Protein AF-A0A8T7CLQ8-F1 (afdb_monomer_lite)

Secondary structure (DSSP, 8-state):
-------------------EEEEE----SSSS--SSEEEEPPTTTSS-S-EEEEEEE-TTS--EE-TTT-EEEEEEEEESSTTS-SEEEEEEEEEE---GGGSS--SS-EEEEEEEEE-HHHHHHHHHH-TT---SSPEEEEEE-----B-TT--BTTEEETTEEEEEEESSEEETTEEES--EEEEEEEEEPPPTHHHHHHHHHHHHHHHHTT-

Foldseek 3Di:
DDDDDPPPPPPPDPPPQDFFWFDWWDADVFWLSHAWFKAFQDQQALQDHHTLKGKIADPVDTWGADQAQRWTWGKIFIAPDPVRPHTQFIKIKTWRQQHQVQEPPQPFAWNGKIWMATDPRVQVSSCVVPVPDDRNDIFIKTFTHHQPTAGPVGDGARHADPQKGWTKTFGADDDPNGHPPTTMITTTITGTDPPCPVVVVVVVVVVVVVVVVVD

Radius of gyration: 21.7 Å; chains: 1; bounding box: 76×51×46 Å

Structure (mmCIF, N/CA/C/O backbone):
data_AF-A0A8T7CLQ8-F1
#
_entry.id   AF-A0A8T7CLQ8-F1
#
loop_
_atom_site.group_PDB
_atom_site.id
_atom_site.type_symbol
_atom_site.label_atom_id
_atom_site.label_alt_id
_atom_site.label_comp_id
_atom_site.label_asym_id
_atom_site.label_entity_id
_atom_site.label_seq_id
_atom_site.pdbx_PDB_ins_code
_atom_site.Cartn_x
_atom_site.Cartn_y
_atom_site.Cartn_z
_atom_site.occupancy
_atom_site.B_iso_or_equiv
_atom_site.auth_seq_id
_atom_site.auth_comp_id
_atom_site.auth_asym_id
_atom_site.auth_atom_id
_atom_site.pdbx_PDB_model_num
ATOM 1 N N . MET A 1 1 ? -61.682 -34.109 1.784 1.00 39.12 1 MET A N 1
ATOM 2 C CA . MET A 1 1 ? -60.290 -33.981 2.270 1.00 39.12 1 MET A CA 1
ATOM 3 C C . MET A 1 1 ? -59.447 -33.325 1.180 1.00 39.12 1 MET A C 1
ATOM 5 O O . MET A 1 1 ? -59.233 -33.950 0.154 1.00 39.12 1 MET A O 1
ATOM 9 N N . LYS A 1 2 ? -59.021 -32.069 1.353 1.00 36.25 2 LYS A N 1
ATOM 10 C CA . LYS A 1 2 ? -58.039 -31.404 0.476 1.00 36.25 2 LYS A CA 1
ATOM 11 C C . LYS A 1 2 ? -56.923 -30.868 1.372 1.00 36.25 2 LYS A C 1
ATOM 13 O O . LYS A 1 2 ? -57.169 -29.966 2.163 1.00 36.25 2 LYS A O 1
ATOM 18 N N . LYS A 1 3 ? -55.735 -31.473 1.298 1.00 41.34 3 LYS A N 1
ATOM 19 C CA . LYS A 1 3 ? -54.518 -30.939 1.919 1.00 41.34 3 LYS A CA 1
ATOM 20 C C . LYS A 1 3 ? -53.937 -29.912 0.950 1.00 41.34 3 LYS A C 1
ATOM 22 O O . LYS A 1 3 ? -53.536 -30.281 -0.148 1.00 41.34 3 LYS A O 1
ATOM 27 N N . ILE A 1 4 ? -53.948 -28.642 1.339 1.00 39.91 4 ILE A N 1
ATOM 28 C CA . ILE A 1 4 ? -53.203 -27.587 0.651 1.00 39.91 4 ILE A CA 1
ATOM 29 C C . ILE A 1 4 ? -51.775 -27.672 1.187 1.00 39.91 4 ILE A C 1
ATOM 31 O O . ILE A 1 4 ? -51.543 -27.469 2.378 1.00 39.91 4 ILE A O 1
ATOM 35 N N . LEU A 1 5 ? -50.845 -28.062 0.319 1.00 40.09 5 LEU A N 1
ATOM 36 C CA . LEU A 1 5 ? -49.417 -28.060 0.601 1.00 40.09 5 LEU A CA 1
ATOM 37 C C . LEU A 1 5 ? -48.942 -26.605 0.480 1.00 40.09 5 LEU A C 1
ATOM 39 O O . LEU A 1 5 ? -48.875 -26.065 -0.621 1.00 40.09 5 LEU A O 1
ATOM 43 N N . ALA A 1 6 ? -48.668 -25.954 1.608 1.00 39.78 6 ALA A N 1
ATOM 44 C CA . ALA A 1 6 ? -47.956 -24.684 1.611 1.00 39.78 6 ALA A CA 1
ATOM 45 C C . ALA A 1 6 ? -46.478 -24.982 1.326 1.00 39.78 6 ALA A C 1
ATOM 47 O O . ALA A 1 6 ? -45.744 -25.430 2.205 1.00 39.78 6 ALA A O 1
ATOM 48 N N . VAL A 1 7 ? -46.062 -24.795 0.074 1.00 40.75 7 VAL A N 1
ATOM 49 C CA . VAL A 1 7 ? -44.646 -24.759 -0.294 1.00 40.75 7 VAL A CA 1
ATOM 50 C C . VAL A 1 7 ? -44.111 -23.423 0.208 1.00 40.75 7 VAL A C 1
ATOM 52 O O . VAL A 1 7 ? -44.414 -22.372 -0.352 1.00 40.75 7 VAL A O 1
ATOM 55 N N . GLY A 1 8 ? -43.382 -23.466 1.323 1.00 37.94 8 GLY A N 1
ATOM 56 C CA . GLY A 1 8 ? -42.626 -22.328 1.823 1.00 37.94 8 GLY A CA 1
ATOM 57 C C . GLY A 1 8 ? -41.533 -21.985 0.821 1.00 37.94 8 GLY A C 1
ATOM 58 O O . GLY A 1 8 ? -40.537 -22.695 0.718 1.00 37.94 8 GLY A O 1
ATOM 59 N N . LEU A 1 9 ? -41.751 -20.912 0.068 1.00 37.28 9 LEU A N 1
ATOM 60 C CA . LEU A 1 9 ? -40.731 -20.257 -0.731 1.00 37.28 9 LEU A CA 1
ATOM 61 C C . LEU A 1 9 ? -39.695 -19.682 0.248 1.00 37.28 9 LEU A C 1
ATOM 63 O O . LEU A 1 9 ? -39.926 -18.631 0.843 1.00 37.28 9 LEU A O 1
ATOM 67 N N . LEU A 1 10 ? -38.585 -20.396 0.466 1.00 37.84 10 LEU A N 1
ATOM 68 C CA . LEU A 1 10 ? -37.389 -19.790 1.046 1.00 37.84 10 LEU A CA 1
ATOM 69 C C . LEU A 1 10 ? -36.901 -18.753 0.032 1.00 37.84 10 LEU A C 1
ATOM 71 O O . LEU A 1 10 ? -36.274 -19.093 -0.970 1.00 37.84 10 LEU A O 1
ATOM 75 N N . ALA A 1 11 ? -37.242 -17.490 0.268 1.00 38.94 11 ALA A N 1
ATOM 76 C CA . ALA A 1 11 ? -36.569 -16.387 -0.384 1.00 38.94 11 ALA A CA 1
ATOM 77 C C . ALA A 1 11 ? -35.116 -16.406 0.102 1.00 38.94 11 ALA A C 1
ATOM 79 O O . ALA A 1 11 ? -34.836 -16.073 1.253 1.00 38.94 11 ALA A O 1
ATOM 80 N N . LEU A 1 12 ? -34.203 -16.843 -0.766 1.00 35.91 12 LEU A N 1
ATOM 81 C CA . LEU A 1 12 ? -32.795 -16.485 -0.668 1.00 35.91 12 LEU A CA 1
ATOM 82 C C . LEU A 1 12 ? -32.758 -14.961 -0.768 1.00 35.91 12 LEU A C 1
ATOM 84 O O . LEU A 1 12 ? -32.888 -14.398 -1.854 1.00 35.91 12 LEU A O 1
ATOM 88 N N . THR A 1 13 ? -32.684 -14.279 0.372 1.00 38.19 13 THR A N 1
ATOM 89 C CA . THR A 1 13 ? -32.282 -12.878 0.371 1.00 38.19 13 THR A CA 1
ATOM 90 C C . THR A 1 13 ? -30.897 -12.849 -0.262 1.00 38.19 13 THR A C 1
ATOM 92 O O . THR A 1 13 ? -30.039 -13.595 0.223 1.00 38.19 13 THR A O 1
ATOM 95 N N . PRO A 1 14 ? -30.658 -12.063 -1.326 1.00 38.12 14 PRO A N 1
ATOM 96 C CA . PRO A 1 14 ? -29.295 -11.837 -1.763 1.00 38.12 14 PRO A CA 1
ATOM 97 C C . PRO A 1 14 ? -28.558 -11.326 -0.531 1.00 38.12 14 PRO A C 1
ATOM 99 O O . PRO A 1 14 ? -29.006 -10.376 0.118 1.00 38.12 14 PRO A O 1
ATOM 102 N N . SER A 1 15 ? -27.507 -12.037 -0.137 1.00 41.47 15 SER A N 1
ATOM 103 C CA . SER A 1 15 ? -26.527 -11.505 0.788 1.00 41.47 15 SER A CA 1
ATOM 104 C C . SER A 1 15 ? -26.126 -10.154 0.213 1.00 41.47 15 SER A C 1
ATOM 106 O O . SER A 1 15 ? -25.513 -10.090 -0.849 1.00 41.47 15 SER A O 1
ATOM 108 N N . LEU A 1 16 ? -26.551 -9.074 0.870 1.00 43.22 16 LEU A N 1
ATOM 109 C CA . LEU A 1 16 ? -25.847 -7.807 0.794 1.00 43.22 16 LEU A CA 1
ATOM 110 C C . LEU A 1 16 ? -24.452 -8.140 1.322 1.00 43.22 16 LEU A C 1
ATOM 112 O O . LEU A 1 16 ? -24.244 -8.159 2.533 1.00 43.22 16 LEU A O 1
ATOM 116 N N . LEU A 1 17 ? -23.574 -8.571 0.414 1.00 52.31 17 LEU A N 1
ATOM 117 C CA . LEU A 1 17 ? -22.148 -8.708 0.645 1.00 52.31 17 LEU A CA 1
ATOM 118 C C . LEU A 1 17 ? -21.700 -7.304 1.026 1.00 52.31 17 LEU A C 1
ATOM 120 O O . LEU A 1 17 ? -21.646 -6.392 0.208 1.00 52.31 17 LEU A O 1
ATOM 124 N N . LEU A 1 18 ? -21.599 -7.096 2.333 1.00 60.41 18 LEU A N 1
ATOM 125 C CA . LEU A 1 18 ? -21.000 -5.906 2.891 1.00 60.41 18 LEU A CA 1
ATOM 126 C C . LEU A 1 18 ? -19.506 -6.079 2.678 1.00 60.41 18 LEU A C 1
ATOM 128 O O . LEU A 1 18 ? -18.969 -7.135 3.018 1.00 60.41 18 LEU A O 1
ATOM 132 N N . ALA A 1 19 ? -18.868 -5.048 2.132 1.00 75.50 19 ALA A N 1
ATOM 133 C CA . ALA A 1 19 ? -17.423 -4.977 2.061 1.00 75.50 19 ALA A CA 1
ATOM 134 C C . ALA A 1 19 ? -16.807 -5.394 3.403 1.00 75.50 19 ALA A C 1
ATOM 136 O O . ALA A 1 19 ? -17.307 -5.020 4.471 1.00 75.50 19 ALA A O 1
ATOM 137 N N . THR A 1 20 ? -15.754 -6.203 3.343 1.00 89.19 20 THR A N 1
ATOM 138 C CA . THR A 1 20 ? -15.178 -6.828 4.530 1.00 89.19 20 THR A CA 1
ATOM 139 C C . THR A 1 20 ? -14.244 -5.830 5.208 1.00 89.19 20 THR A C 1
ATOM 141 O O . THR A 1 20 ? -13.308 -5.354 4.562 1.00 89.19 20 THR A O 1
ATOM 144 N N . PRO A 1 21 ? -14.472 -5.477 6.486 1.00 93.62 21 PRO A N 1
ATOM 145 C CA . PRO A 1 21 ? -13.567 -4.603 7.218 1.00 93.62 21 PRO A CA 1
ATOM 146 C C . PRO A 1 21 ? -12.138 -5.143 7.230 1.00 93.62 21 PRO A C 1
ATOM 148 O O . PRO A 1 21 ? -11.919 -6.324 7.506 1.00 93.62 21 PRO A O 1
ATOM 151 N N . ILE A 1 22 ? -11.178 -4.253 6.998 1.00 95.00 22 ILE A N 1
ATOM 152 C CA . ILE A 1 22 ? -9.765 -4.516 7.268 1.00 95.00 22 ILE A CA 1
ATOM 153 C C . ILE A 1 22 ? -9.552 -4.236 8.757 1.00 95.00 22 ILE A C 1
ATOM 155 O O . ILE A 1 22 ? -9.821 -3.130 9.228 1.00 95.00 22 ILE A O 1
ATOM 159 N N . VAL A 1 23 ? -9.135 -5.252 9.509 1.00 94.44 23 VAL A N 1
ATOM 160 C CA . VAL A 1 23 ? -9.040 -5.202 10.978 1.00 94.44 23 VAL A CA 1
ATOM 161 C C . VAL A 1 23 ? -7.618 -5.015 11.481 1.00 94.44 23 VAL A C 1
ATOM 163 O O . VAL A 1 23 ? -7.431 -4.534 12.599 1.00 94.44 23 VAL A O 1
ATOM 166 N N . SER A 1 24 ? -6.619 -5.378 10.679 1.00 93.69 24 SER A N 1
ATOM 167 C CA . SER A 1 24 ? -5.214 -5.194 11.024 1.00 93.69 24 SER A CA 1
ATOM 168 C C . SER A 1 24 ? -4.346 -5.128 9.763 1.00 93.69 24 SER A C 1
ATOM 170 O O . SER A 1 24 ? -4.769 -5.536 8.679 1.00 93.69 24 SER A O 1
ATOM 172 N N . MET A 1 25 ? -3.133 -4.592 9.906 1.00 93.06 25 MET A N 1
ATOM 173 C CA . MET A 1 25 ? -2.071 -4.715 8.907 1.00 93.06 25 MET A CA 1
ATOM 174 C C . MET A 1 25 ? -0.862 -5.370 9.579 1.00 93.06 25 MET A C 1
ATOM 176 O O . MET A 1 25 ? -0.040 -4.670 10.181 1.00 93.06 25 MET A O 1
ATOM 180 N N . PRO A 1 26 ? -0.782 -6.712 9.586 1.00 88.88 26 PRO A N 1
ATOM 181 C CA . PRO A 1 26 ? 0.288 -7.412 10.277 1.00 88.88 26 PRO A CA 1
ATOM 182 C C . PRO A 1 26 ? 1.640 -7.139 9.609 1.00 88.88 26 PRO A C 1
ATOM 184 O O . PRO A 1 26 ? 1.714 -6.764 8.440 1.00 88.88 26 PRO A O 1
ATOM 187 N N . SER A 1 27 ? 2.715 -7.326 10.368 1.00 80.12 27 SER A N 1
ATOM 188 C CA . SER A 1 27 ? 4.092 -7.295 9.871 1.00 80.12 27 SER A CA 1
ATOM 189 C C . SER A 1 27 ? 4.755 -8.634 10.149 1.00 80.12 27 SER A C 1
ATOM 191 O O . SER A 1 27 ? 4.600 -9.164 11.253 1.00 80.12 27 SER A O 1
ATOM 193 N N . ASP A 1 28 ? 5.518 -9.154 9.194 1.00 70.94 28 ASP A N 1
ATOM 194 C CA . ASP A 1 28 ? 6.289 -10.372 9.398 1.00 70.94 28 ASP A CA 1
ATOM 195 C C . ASP A 1 28 ? 7.688 -10.048 9.936 1.00 70.94 28 ASP A C 1
ATOM 197 O O . ASP A 1 28 ? 8.430 -9.278 9.340 1.00 70.94 28 ASP A O 1
ATOM 201 N N . SER A 1 29 ? 8.098 -10.645 11.052 1.00 66.38 29 SER A N 1
ATOM 202 C CA . SER A 1 29 ? 9.467 -10.468 11.552 1.00 66.38 29 SER A CA 1
ATOM 203 C C . SER A 1 29 ? 10.511 -11.246 10.745 1.00 66.38 29 SER A C 1
ATOM 205 O O . SER A 1 29 ? 11.695 -10.910 10.798 1.00 66.38 29 SER A O 1
ATOM 207 N N . ASP A 1 30 ? 10.089 -12.269 9.997 1.00 63.66 30 ASP A N 1
ATOM 208 C CA . ASP A 1 30 ? 10.939 -13.295 9.402 1.00 63.66 30 ASP A CA 1
ATOM 209 C C . ASP A 1 30 ? 10.524 -13.602 7.955 1.00 63.66 30 ASP A C 1
ATOM 211 O O . ASP A 1 30 ? 9.911 -14.620 7.624 1.00 63.66 30 ASP A O 1
ATOM 215 N N . GLY A 1 31 ? 10.935 -12.722 7.046 1.00 66.56 31 GLY A N 1
ATOM 216 C CA . GLY A 1 31 ? 10.730 -12.924 5.621 1.00 66.56 31 GLY A CA 1
ATOM 217 C C . GLY A 1 31 ? 11.017 -11.672 4.802 1.00 66.56 31 GLY A C 1
ATOM 218 O O . GLY A 1 31 ? 11.546 -10.693 5.332 1.00 66.56 31 GLY A O 1
ATOM 219 N N . PRO A 1 32 ? 10.693 -11.703 3.504 1.00 67.81 32 PRO A N 1
ATOM 220 C CA . PRO A 1 32 ? 10.667 -10.514 2.658 1.00 67.81 32 PRO A CA 1
ATOM 221 C C . PRO A 1 32 ? 9.508 -9.562 3.021 1.00 67.81 32 PRO A C 1
ATOM 223 O O . PRO A 1 32 ? 9.633 -8.363 2.816 1.00 67.81 32 PRO A O 1
ATOM 226 N N . PHE A 1 33 ? 8.450 -10.050 3.680 1.00 70.00 33 PHE A N 1
ATOM 227 C CA . PHE A 1 33 ? 7.278 -9.281 4.139 1.00 70.00 33 PHE A CA 1
ATOM 228 C C . PHE A 1 33 ? 7.516 -8.492 5.434 1.00 70.00 33 PHE A C 1
ATOM 230 O O . PHE A 1 33 ? 6.665 -8.465 6.324 1.00 70.00 33 PHE A O 1
ATOM 237 N N . ARG A 1 34 ? 8.702 -7.881 5.573 1.00 62.81 34 ARG A N 1
ATOM 238 C CA . ARG A 1 34 ? 9.171 -7.385 6.875 1.00 62.81 34 ARG A CA 1
ATOM 239 C C . ARG A 1 34 ? 8.198 -6.411 7.532 1.00 62.81 34 ARG A C 1
ATOM 241 O O . ARG A 1 34 ? 7.988 -6.474 8.734 1.00 62.81 34 ARG A O 1
ATOM 248 N N . HIS A 1 35 ? 7.606 -5.512 6.749 1.00 77.81 35 HIS A N 1
ATOM 249 C CA . HIS A 1 35 ? 6.649 -4.519 7.226 1.00 77.81 35 HIS A CA 1
ATOM 250 C C . HIS A 1 35 ? 5.762 -4.013 6.084 1.00 77.81 35 HIS A C 1
ATOM 252 O O . HIS A 1 35 ? 6.107 -4.150 4.915 1.00 77.81 35 HIS A O 1
ATOM 258 N N . ASN A 1 36 ? 4.664 -3.356 6.455 1.00 92.00 36 ASN A N 1
ATOM 259 C CA . ASN A 1 36 ? 3.866 -2.519 5.567 1.00 92.00 36 ASN A CA 1
ATOM 260 C C . ASN A 1 36 ? 4.634 -1.223 5.272 1.00 92.00 36 ASN A C 1
ATOM 262 O O . ASN A 1 36 ? 4.829 -0.403 6.179 1.00 92.00 36 ASN A O 1
ATOM 266 N N . VAL A 1 37 ? 5.148 -1.074 4.051 1.00 93.94 37 VAL A N 1
ATOM 267 C CA . VAL A 1 37 ? 6.110 -0.017 3.707 1.00 93.94 37 VAL A CA 1
ATOM 268 C C . VAL A 1 37 ? 5.873 0.585 2.335 1.00 93.94 3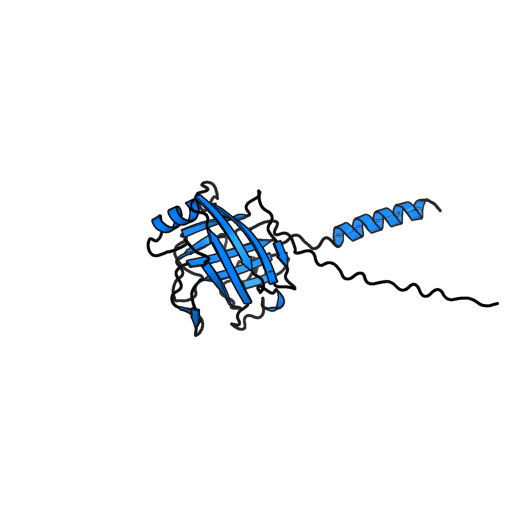7 VAL A C 1
ATOM 270 O O . VAL A 1 37 ? 5.442 -0.084 1.401 1.00 93.94 37 VAL A O 1
ATOM 273 N N . PHE A 1 38 ? 6.219 1.864 2.222 1.00 95.06 38 PHE A N 1
ATOM 274 C CA . PHE A 1 38 ? 6.537 2.485 0.946 1.00 95.06 38 PHE A CA 1
ATOM 275 C C . PHE A 1 38 ? 8.050 2.476 0.771 1.00 95.06 38 PHE A C 1
ATOM 277 O O . PHE A 1 38 ? 8.797 2.809 1.701 1.00 95.06 38 PHE A O 1
ATOM 284 N N . HIS A 1 39 ? 8.516 2.143 -0.422 1.00 92.94 39 HIS A N 1
ATOM 285 C CA . HIS A 1 39 ? 9.937 2.065 -0.731 1.00 92.94 39 HIS A CA 1
ATOM 286 C C . HIS A 1 39 ? 10.232 2.672 -2.103 1.00 92.94 39 HIS A C 1
ATOM 288 O O . HIS A 1 39 ? 9.338 2.842 -2.928 1.00 92.94 39 HIS A O 1
ATOM 294 N N . ALA A 1 40 ? 11.494 3.018 -2.352 1.00 91.06 40 ALA A N 1
ATOM 295 C CA . ALA A 1 40 ? 11.923 3.391 -3.693 1.00 91.06 40 ALA A CA 1
ATOM 296 C C . ALA A 1 40 ? 11.712 2.184 -4.614 1.00 91.06 40 ALA A C 1
ATOM 298 O O . ALA A 1 40 ? 12.109 1.076 -4.251 1.00 91.06 40 ALA A O 1
ATOM 299 N N . ALA A 1 41 ? 11.068 2.369 -5.762 1.00 86.81 41 ALA A N 1
ATOM 300 C CA . ALA A 1 41 ? 10.874 1.272 -6.700 1.00 86.81 41 ALA A CA 1
ATOM 301 C C . ALA A 1 41 ? 12.154 1.047 -7.516 1.00 86.81 41 ALA A C 1
ATOM 303 O O . ALA A 1 41 ? 12.604 1.929 -8.247 1.00 86.81 41 ALA A O 1
ATOM 304 N N . GLU A 1 42 ? 12.752 -0.140 -7.424 1.00 72.81 42 GLU A N 1
ATOM 305 C CA . GLU A 1 42 ? 13.767 -0.547 -8.392 1.00 72.81 42 GLU A CA 1
ATOM 306 C C . GLU A 1 42 ? 13.113 -0.986 -9.711 1.00 72.81 42 GLU A C 1
ATOM 308 O O . GLU A 1 42 ? 12.173 -1.787 -9.739 1.00 72.81 42 GLU A O 1
ATOM 313 N N . SER A 1 43 ? 13.701 -0.530 -10.821 1.00 55.06 43 SER A N 1
ATOM 314 C CA . SER A 1 43 ? 13.317 -0.844 -12.212 1.00 55.06 43 SER A CA 1
ATOM 315 C C . SER A 1 43 ? 13.362 -2.340 -12.581 1.00 55.06 43 SER A C 1
ATOM 317 O O . SER A 1 43 ? 13.045 -2.716 -13.706 1.00 55.06 43 SER A O 1
ATOM 319 N N . ALA A 1 44 ? 13.739 -3.213 -11.643 1.00 51.06 44 ALA A N 1
ATOM 320 C CA . ALA A 1 44 ? 13.849 -4.660 -11.808 1.00 51.06 44 ALA A CA 1
ATOM 321 C C . ALA A 1 44 ? 12.798 -5.451 -11.004 1.00 51.06 44 ALA A C 1
ATOM 323 O O . ALA A 1 44 ? 13.053 -6.591 -10.619 1.00 51.06 44 ALA A O 1
ATOM 324 N N . GLY A 1 45 ? 11.621 -4.870 -10.748 1.00 56.69 45 GLY A N 1
ATOM 325 C CA . GLY A 1 45 ? 10.493 -5.629 -10.196 1.00 56.69 45 GLY A CA 1
ATOM 326 C C . GLY A 1 45 ? 9.482 -4.836 -9.380 1.00 56.69 45 GLY A C 1
ATOM 327 O O . GLY A 1 45 ? 8.494 -5.429 -8.965 1.00 56.69 45 GLY A O 1
ATOM 328 N N . GLY A 1 46 ? 9.703 -3.538 -9.131 1.00 59.19 46 GLY A N 1
ATOM 329 C CA . GLY A 1 46 ? 8.766 -2.681 -8.388 1.00 59.19 46 GLY A CA 1
ATOM 330 C C . GLY A 1 46 ? 8.588 -3.033 -6.904 1.00 59.19 46 GLY A C 1
ATOM 331 O O . GLY A 1 46 ? 7.995 -2.256 -6.174 1.00 59.19 46 GLY A O 1
ATOM 332 N N . ALA A 1 47 ? 9.147 -4.158 -6.454 1.00 62.50 47 ALA A N 1
ATOM 333 C CA . ALA A 1 47 ? 8.972 -4.748 -5.127 1.00 62.50 47 ALA A CA 1
ATOM 334 C C . ALA A 1 47 ? 10.288 -4.830 -4.323 1.00 62.50 47 ALA A C 1
ATOM 336 O O . ALA A 1 47 ? 10.484 -5.693 -3.470 1.00 62.50 47 ALA A O 1
ATOM 337 N N . ALA A 1 48 ? 11.262 -3.991 -4.679 1.00 71.31 48 ALA A N 1
ATOM 338 C CA . ALA A 1 48 ? 12.541 -3.899 -3.992 1.00 71.31 48 ALA A CA 1
ATOM 339 C C . ALA A 1 48 ? 13.042 -2.456 -4.005 1.00 71.31 48 ALA A C 1
ATOM 341 O O . ALA A 1 48 ? 12.811 -1.723 -4.967 1.00 71.31 48 ALA A O 1
ATOM 342 N N . GLY A 1 49 ? 13.747 -2.078 -2.941 1.00 82.00 49 GLY A N 1
ATOM 343 C CA . GLY A 1 49 ? 14.465 -0.816 -2.826 1.00 82.00 49 GLY A CA 1
ATOM 344 C C . GLY A 1 49 ? 14.593 -0.343 -1.382 1.00 82.00 49 GLY A C 1
ATOM 345 O O . GLY A 1 49 ? 14.292 -1.064 -0.427 1.00 82.00 49 GLY A O 1
ATOM 346 N N . GLN A 1 50 ? 15.089 0.880 -1.206 1.00 89.00 50 GLN A N 1
ATOM 347 C CA . GLN A 1 50 ? 15.215 1.484 0.116 1.00 89.00 50 GLN A CA 1
ATOM 348 C C . GLN A 1 50 ? 13.830 1.814 0.683 1.00 89.00 50 GLN A C 1
ATOM 350 O O . GLN A 1 50 ? 13.058 2.522 0.043 1.00 89.00 50 GLN A O 1
ATOM 355 N N . ILE A 1 51 ? 13.558 1.385 1.920 1.00 92.12 51 ILE A N 1
ATOM 356 C CA . ILE A 1 51 ? 12.354 1.802 2.649 1.00 92.12 51 ILE A CA 1
ATOM 357 C C . ILE A 1 51 ? 12.378 3.319 2.844 1.00 92.12 51 ILE A C 1
ATOM 359 O O . ILE A 1 51 ? 13.325 3.885 3.404 1.00 92.12 51 ILE A O 1
ATOM 363 N N . LEU A 1 52 ? 11.308 3.961 2.390 1.00 94.88 52 LEU A N 1
ATOM 364 C CA . LEU A 1 52 ? 11.096 5.396 2.504 1.00 94.88 52 LEU A CA 1
ATOM 365 C C . LEU A 1 52 ? 10.228 5.714 3.718 1.00 94.88 52 LEU A C 1
ATOM 367 O O . LEU A 1 52 ? 10.547 6.648 4.451 1.00 94.88 52 LEU A O 1
ATOM 371 N N . ALA A 1 53 ? 9.181 4.920 3.948 1.00 95.88 53 ALA A N 1
ATOM 372 C CA . ALA A 1 53 ? 8.285 5.062 5.086 1.00 95.88 53 ALA A CA 1
ATOM 373 C C . ALA A 1 53 ? 7.640 3.725 5.468 1.00 95.88 53 ALA A C 1
ATOM 375 O O . ALA A 1 53 ? 7.499 2.826 4.641 1.00 95.88 53 ALA A O 1
ATOM 376 N N . TRP A 1 54 ? 7.190 3.639 6.713 1.00 96.06 54 TRP A N 1
ATOM 377 C CA . TRP A 1 54 ? 6.383 2.541 7.238 1.00 96.06 54 TRP A CA 1
ATOM 378 C C . TRP A 1 54 ? 4.947 3.018 7.392 1.00 96.06 54 TRP A C 1
ATOM 380 O O . TRP A 1 54 ? 4.708 4.218 7.530 1.00 96.06 54 TRP A O 1
ATOM 390 N N . PHE A 1 55 ? 3.979 2.113 7.394 1.00 96.88 55 PHE A N 1
ATOM 391 C CA . PHE A 1 55 ? 2.598 2.493 7.653 1.00 96.88 55 PHE A CA 1
ATOM 392 C C . PHE A 1 55 ? 1.814 1.429 8.402 1.00 96.88 55 PHE A C 1
ATOM 394 O O . PHE A 1 55 ? 2.206 0.269 8.497 1.00 96.88 55 PHE A O 1
ATOM 401 N N . ASN A 1 56 ? 0.689 1.858 8.960 1.00 96.44 56 ASN A N 1
ATOM 402 C CA . ASN A 1 56 ? -0.299 0.981 9.565 1.00 96.44 56 ASN A CA 1
ATOM 403 C C . ASN A 1 56 ? -1.694 1.588 9.396 1.00 96.44 56 ASN A C 1
ATOM 405 O O . ASN A 1 56 ? -1.832 2.772 9.080 1.00 96.44 56 ASN A O 1
ATOM 409 N N . LEU A 1 57 ? -2.719 0.776 9.626 1.00 96.56 57 LEU A N 1
ATOM 410 C CA . LEU A 1 57 ? -4.117 1.178 9.597 1.00 96.56 57 LEU A CA 1
ATOM 411 C C . LEU A 1 57 ? -4.350 2.413 10.483 1.00 96.56 57 LEU A C 1
ATOM 413 O O . LEU A 1 57 ? -3.978 2.421 11.658 1.00 96.56 57 LEU A O 1
ATOM 417 N N . ASP A 1 58 ? -4.995 3.446 9.939 1.00 95.31 58 ASP A N 1
ATOM 418 C CA . ASP A 1 58 ? -5.455 4.572 10.752 1.00 95.31 58 ASP A CA 1
ATOM 419 C C . ASP A 1 58 ? -6.666 4.133 11.579 1.00 95.31 58 ASP A C 1
ATOM 421 O O . ASP A 1 58 ? -7.761 3.926 11.060 1.00 95.31 58 ASP A O 1
ATOM 425 N N . THR A 1 59 ? -6.483 4.028 12.894 1.00 89.19 59 THR A N 1
ATOM 426 C CA . THR A 1 59 ? -7.536 3.594 13.821 1.00 89.19 59 THR A CA 1
ATOM 427 C C . THR A 1 59 ? -8.698 4.585 13.950 1.00 89.19 59 THR A C 1
ATOM 429 O O . THR A 1 59 ? -9.707 4.258 14.574 1.00 89.19 59 THR A O 1
ATOM 432 N N . ASN A 1 60 ? -8.569 5.800 13.407 1.00 91.50 60 ASN A N 1
ATOM 433 C CA . ASN A 1 60 ? -9.624 6.817 13.407 1.00 91.50 60 ASN A CA 1
ATOM 434 C C . ASN A 1 60 ? -10.486 6.793 12.136 1.00 91.50 60 ASN A C 1
ATOM 436 O O . ASN A 1 60 ? -11.480 7.520 12.065 1.00 91.50 60 ASN A O 1
ATOM 440 N N . ALA A 1 61 ? -10.130 5.968 11.150 1.00 92.25 61 ALA A N 1
ATOM 441 C CA . ALA A 1 61 ? -10.831 5.838 9.883 1.00 92.25 61 ALA A CA 1
ATOM 442 C C . ALA A 1 61 ? -11.209 4.375 9.609 1.00 92.25 61 ALA A C 1
ATOM 444 O O . ALA A 1 61 ? -10.588 3.435 10.097 1.00 92.25 61 ALA A O 1
ATOM 445 N N . SER A 1 62 ? -12.270 4.165 8.832 1.00 92.06 62 SER A N 1
ATOM 446 C CA . SER A 1 62 ? -12.666 2.823 8.404 1.00 92.06 62 SER A CA 1
ATOM 447 C C . SER A 1 62 ? -11.920 2.423 7.140 1.00 92.06 62 SER A C 1
ATOM 449 O O . SER A 1 62 ? -11.847 3.224 6.208 1.00 92.06 62 SER A O 1
ATOM 451 N N . SER A 1 63 ? -11.488 1.169 7.070 1.00 96.25 63 SER A N 1
ATOM 452 C CA . SER A 1 63 ? -10.959 0.564 5.848 1.00 96.25 63 SER A CA 1
ATOM 453 C C . SER A 1 63 ? -11.680 -0.749 5.556 1.00 96.25 63 SER A C 1
ATOM 455 O O . SER A 1 63 ? -12.088 -1.462 6.477 1.00 96.25 63 SER A O 1
ATOM 457 N N . PHE A 1 64 ? -11.866 -1.063 4.280 1.00 95.56 64 PHE A N 1
ATOM 458 C CA . PHE A 1 64 ? -12.541 -2.270 3.822 1.00 95.56 64 PHE A CA 1
ATOM 459 C C . PHE A 1 64 ? -11.987 -2.744 2.486 1.00 95.56 64 PHE A C 1
ATOM 461 O O . PHE A 1 64 ? -11.490 -1.946 1.691 1.00 95.56 64 PHE A O 1
ATOM 468 N N . TRP A 1 65 ? -12.190 -4.027 2.208 1.00 95.12 65 TRP A N 1
ATOM 469 C CA . TRP A 1 65 ? -12.014 -4.612 0.888 1.00 95.12 65 TRP A CA 1
ATOM 470 C C . TRP A 1 65 ? -13.158 -5.578 0.569 1.00 95.12 65 TRP A C 1
ATOM 472 O O . TRP A 1 65 ? -13.654 -6.305 1.434 1.00 95.12 65 TRP A O 1
ATOM 482 N N . ASP A 1 66 ? -13.598 -5.574 -0.681 1.00 92.38 66 ASP A N 1
ATOM 483 C CA . ASP A 1 66 ? -14.602 -6.481 -1.217 1.00 92.38 66 ASP A CA 1
ATOM 484 C C . ASP A 1 66 ? -13.960 -7.326 -2.324 1.00 92.38 66 ASP A C 1
ATOM 486 O O . ASP A 1 66 ? -13.644 -6.829 -3.402 1.00 92.38 66 ASP A O 1
ATOM 490 N N . ALA A 1 67 ? -13.756 -8.614 -2.045 1.00 91.56 67 ALA A N 1
ATOM 491 C CA . ALA A 1 67 ? -13.075 -9.525 -2.961 1.00 91.56 67 ALA A CA 1
ATOM 492 C C . ALA A 1 67 ? -13.879 -9.822 -4.241 1.00 91.56 67 ALA A C 1
ATOM 494 O O . ALA A 1 67 ? -13.285 -10.165 -5.263 1.00 91.56 67 ALA A O 1
ATOM 495 N N . ASP A 1 68 ? -15.207 -9.685 -4.206 1.00 89.69 68 ASP A N 1
ATOM 496 C CA . ASP A 1 68 ? -16.077 -10.010 -5.339 1.00 89.69 68 ASP A CA 1
ATOM 497 C C . ASP A 1 68 ? -16.134 -8.860 -6.346 1.00 89.69 68 ASP A C 1
ATOM 499 O O . ASP A 1 68 ? -16.155 -9.084 -7.556 1.00 89.69 68 ASP A O 1
ATOM 503 N N . THR A 1 69 ? -16.163 -7.623 -5.853 1.00 91.75 69 THR A N 1
ATOM 504 C CA . THR A 1 69 ? -16.218 -6.411 -6.684 1.00 91.75 69 THR A CA 1
ATOM 505 C C . THR A 1 69 ? -14.846 -5.801 -6.939 1.00 91.75 69 THR A C 1
ATOM 507 O O . THR A 1 69 ? -14.673 -5.071 -7.908 1.00 91.75 69 THR A O 1
ATOM 510 N N . GLY A 1 70 ? -13.871 -6.096 -6.081 1.00 92.88 70 GLY A N 1
ATOM 511 C CA . GLY A 1 70 ? -12.563 -5.455 -6.064 1.00 92.88 70 GLY A CA 1
ATOM 512 C C . GLY A 1 70 ? -12.556 -4.052 -5.461 1.00 92.88 70 GLY A C 1
ATOM 513 O O . GLY A 1 70 ? -11.540 -3.362 -5.560 1.00 92.88 70 GLY A O 1
ATOM 514 N N . ALA A 1 71 ? -13.663 -3.627 -4.842 1.00 95.81 71 ALA A N 1
ATOM 515 C CA . ALA A 1 71 ? -13.746 -2.339 -4.176 1.00 95.81 71 ALA A CA 1
ATOM 516 C C . ALA A 1 71 ? -12.846 -2.316 -2.931 1.00 95.81 71 ALA A C 1
ATOM 518 O O . ALA A 1 71 ? -12.968 -3.159 -2.040 1.00 95.81 71 ALA A O 1
ATOM 519 N N . LEU A 1 72 ? -11.965 -1.325 -2.847 1.00 97.25 72 LEU A N 1
ATOM 520 C CA . LEU A 1 72 ? -11.061 -1.091 -1.724 1.00 97.25 72 LEU A CA 1
ATOM 521 C C . LEU A 1 72 ? -11.227 0.346 -1.233 1.00 97.25 72 LEU A C 1
ATOM 523 O O . LEU A 1 72 ? -11.233 1.283 -2.030 1.00 97.25 72 LEU A O 1
ATOM 527 N N . SER A 1 73 ? -11.269 0.518 0.085 1.00 97.75 73 SER A N 1
ATOM 528 C CA . SER A 1 73 ? -11.001 1.794 0.743 1.00 97.75 73 SER A CA 1
ATOM 529 C C . SER A 1 73 ? -10.039 1.544 1.891 1.00 97.75 73 SER A C 1
ATOM 531 O O . SER A 1 73 ? -10.338 0.763 2.792 1.00 97.75 73 SER A O 1
ATOM 533 N N . LEU A 1 74 ? -8.882 2.191 1.854 1.00 98.25 74 LEU A N 1
ATOM 534 C CA . LEU A 1 74 ? -7.823 2.019 2.835 1.00 98.25 74 LEU A CA 1
ATOM 535 C C . LEU A 1 74 ? -7.391 3.382 3.365 1.00 98.25 74 LEU A C 1
ATOM 537 O O . LEU A 1 74 ? -7.116 4.289 2.592 1.00 98.25 74 LEU A O 1
ATOM 541 N N . ASN A 1 75 ? -7.321 3.526 4.681 1.00 98.38 75 ASN A N 1
ATOM 542 C CA . ASN A 1 75 ? -6.822 4.721 5.350 1.00 98.38 75 ASN A CA 1
ATOM 543 C C . ASN A 1 75 ? -5.685 4.318 6.285 1.00 98.38 75 ASN A C 1
ATOM 545 O O . ASN A 1 75 ? -5.850 3.418 7.114 1.00 98.38 75 ASN A O 1
ATOM 549 N N . ILE A 1 76 ? -4.533 4.971 6.142 1.00 98.38 76 ILE A N 1
ATOM 550 C CA . ILE A 1 76 ? -3.309 4.625 6.866 1.00 98.38 76 ILE A CA 1
ATOM 551 C C . ILE A 1 76 ? -2.660 5.844 7.510 1.00 98.38 76 ILE A C 1
ATOM 553 O O . ILE A 1 76 ? -2.702 6.960 6.991 1.00 98.38 76 ILE A O 1
ATOM 557 N N . SER A 1 77 ? -1.996 5.589 8.632 1.00 98.12 77 SER A N 1
ATOM 558 C CA . SER A 1 77 ? -0.997 6.480 9.213 1.00 98.12 77 SER A CA 1
ATOM 559 C C . SER A 1 77 ? 0.391 6.076 8.726 1.00 98.12 77 SER A C 1
ATOM 561 O O . SER A 1 77 ? 0.707 4.888 8.649 1.00 98.12 77 SER A O 1
ATOM 563 N N . ILE A 1 78 ? 1.217 7.068 8.408 1.00 97.88 78 ILE A N 1
ATOM 564 C CA . ILE A 1 78 ? 2.576 6.902 7.889 1.00 97.88 78 ILE A CA 1
ATOM 565 C C . ILE A 1 78 ? 3.573 7.265 8.986 1.00 97.88 78 ILE A C 1
ATOM 567 O O . ILE A 1 78 ? 3.402 8.256 9.698 1.00 97.88 78 ILE A O 1
ATOM 571 N N . TYR A 1 79 ? 4.631 6.470 9.096 1.00 97.56 79 TYR A N 1
ATOM 572 C CA . TYR A 1 79 ? 5.642 6.528 10.140 1.00 97.56 79 TYR A CA 1
ATOM 573 C C . TYR A 1 79 ? 7.052 6.559 9.558 1.00 97.56 79 TYR A C 1
ATOM 575 O O . TYR A 1 79 ? 7.323 6.007 8.490 1.00 97.56 79 TYR A O 1
ATOM 583 N N . SER A 1 80 ? 7.972 7.183 10.294 1.00 96.38 80 SER A N 1
ATOM 584 C CA . SER A 1 80 ? 9.381 7.289 9.897 1.00 96.38 80 SER A CA 1
ATOM 585 C C . SER A 1 80 ? 10.298 6.191 10.433 1.00 96.38 80 SER A C 1
ATOM 587 O O . SER A 1 80 ? 11.504 6.244 10.181 1.00 96.38 80 SER A O 1
ATOM 589 N N . ASP A 1 81 ? 9.753 5.253 11.203 1.00 92.19 81 ASP A N 1
ATOM 590 C CA . ASP A 1 81 ? 10.474 4.157 11.845 1.00 92.19 81 ASP A CA 1
ATOM 591 C C . ASP A 1 81 ? 9.650 2.865 11.825 1.00 92.19 81 ASP A C 1
ATOM 593 O O . ASP A 1 81 ? 8.419 2.898 11.806 1.00 92.19 81 ASP A O 1
ATOM 597 N N . SER A 1 82 ? 10.346 1.727 11.853 1.00 90.56 82 SER A N 1
ATOM 598 C CA . SER A 1 82 ? 9.747 0.386 11.841 1.00 90.56 82 SER A CA 1
ATOM 599 C C . SER A 1 82 ? 8.967 0.042 13.106 1.00 90.56 82 SER A C 1
ATOM 601 O O . SER A 1 82 ? 8.137 -0.861 13.076 1.00 90.56 82 SER A O 1
ATOM 603 N N . ASP A 1 83 ? 9.218 0.759 14.203 1.00 91.25 83 ASP A N 1
ATOM 604 C CA . ASP A 1 83 ? 8.525 0.560 15.477 1.00 91.25 83 ASP A CA 1
ATOM 605 C C . ASP A 1 83 ? 7.168 1.292 15.514 1.00 91.25 83 ASP A C 1
ATOM 607 O O . ASP A 1 83 ? 6.432 1.183 16.496 1.00 91.25 83 ASP A O 1
ATOM 611 N N . LEU A 1 84 ? 6.818 2.016 14.439 1.00 92.88 84 LEU A N 1
ATOM 612 C CA . LEU A 1 84 ? 5.566 2.758 14.269 1.00 92.88 84 LEU A CA 1
ATOM 613 C C . LEU A 1 84 ? 5.343 3.811 15.368 1.00 92.88 84 LEU A C 1
ATOM 615 O O . LEU A 1 84 ? 4.221 4.045 15.823 1.00 92.88 84 LEU A O 1
ATOM 619 N N . THR A 1 85 ? 6.425 4.451 15.816 1.00 94.25 85 THR A N 1
ATOM 620 C CA . THR A 1 85 ? 6.391 5.388 16.950 1.00 94.25 85 THR A CA 1
ATOM 621 C C . THR A 1 85 ? 6.330 6.853 16.530 1.00 94.25 85 THR A C 1
ATOM 623 O O . THR A 1 85 ? 5.722 7.668 17.227 1.00 94.25 85 THR A O 1
ATOM 626 N N . THR A 1 86 ? 6.911 7.202 15.381 1.00 96.44 86 THR A N 1
ATOM 627 C CA . THR A 1 86 ? 6.987 8.585 14.895 1.00 96.44 86 THR A CA 1
ATOM 628 C C . THR A 1 86 ? 6.098 8.771 13.672 1.00 96.44 86 THR A C 1
ATOM 630 O O . THR A 1 86 ? 6.514 8.496 12.546 1.00 96.44 86 THR A O 1
ATOM 633 N N . ALA A 1 87 ? 4.867 9.238 13.892 1.00 96.56 87 ALA A N 1
ATOM 634 C CA . ALA A 1 87 ? 3.933 9.557 12.814 1.00 96.56 87 ALA A CA 1
ATOM 635 C C . ALA A 1 87 ? 4.393 10.799 12.030 1.00 96.56 87 ALA A C 1
ATOM 637 O O . ALA A 1 87 ? 4.789 11.804 12.625 1.00 96.56 87 ALA A O 1
ATOM 638 N N . VAL A 1 88 ? 4.314 10.731 10.701 1.00 97.75 88 VAL A N 1
ATOM 639 C CA . VAL A 1 88 ? 4.746 11.799 9.780 1.00 97.75 88 VAL A CA 1
ATOM 640 C C . VAL A 1 88 ? 3.653 12.277 8.831 1.00 97.75 88 VAL A C 1
ATOM 642 O O . VAL A 1 88 ? 3.816 13.314 8.201 1.00 97.75 88 VAL A O 1
ATOM 645 N N . GLY A 1 89 ? 2.535 11.561 8.746 1.00 97.94 89 GLY A N 1
ATOM 646 C CA . GLY A 1 89 ? 1.398 11.946 7.919 1.00 97.94 89 GLY A CA 1
ATOM 647 C C . GLY A 1 89 ? 0.415 10.800 7.750 1.00 97.94 89 GLY A C 1
ATOM 648 O O . GLY A 1 89 ? 0.487 9.788 8.449 1.00 97.94 89 GLY A O 1
ATOM 649 N N . THR A 1 90 ? -0.498 10.962 6.806 1.00 98.38 90 THR A N 1
ATOM 650 C CA . THR A 1 90 ? -1.537 9.988 6.469 1.00 98.38 90 THR A CA 1
ATOM 651 C C . THR A 1 90 ? -1.651 9.814 4.961 1.00 98.38 90 THR A C 1
ATOM 653 O O . THR A 1 90 ? -1.254 10.681 4.177 1.00 98.38 90 THR A O 1
ATOM 656 N N . ALA A 1 91 ? -2.209 8.680 4.547 1.00 98.44 91 ALA A N 1
ATOM 657 C CA . ALA A 1 91 ? -2.627 8.471 3.171 1.00 98.44 91 ALA A CA 1
ATOM 658 C C . ALA A 1 91 ? -3.945 7.705 3.107 1.00 98.44 91 ALA A C 1
ATOM 660 O O . ALA A 1 91 ? -4.298 6.938 4.006 1.00 98.44 91 ALA A O 1
ATOM 661 N N . SER A 1 92 ? -4.656 7.920 2.007 1.00 98.38 92 SER A N 1
ATOM 662 C CA . SER A 1 92 ? -5.859 7.177 1.653 1.00 98.38 92 SER A CA 1
ATOM 663 C C . SER A 1 92 ? -5.657 6.486 0.314 1.00 98.38 92 SER A C 1
ATOM 665 O O . SER A 1 92 ? -5.006 7.028 -0.582 1.00 98.38 92 SER A O 1
ATOM 667 N N . ALA A 1 93 ? -6.206 5.285 0.200 1.00 98.25 93 ALA A N 1
ATOM 668 C CA . ALA A 1 93 ? -6.139 4.449 -0.977 1.00 98.25 93 ALA A CA 1
ATOM 669 C C . ALA A 1 93 ? -7.532 3.978 -1.391 1.00 98.25 93 ALA A C 1
ATOM 671 O O . ALA A 1 93 ? -8.386 3.690 -0.547 1.00 98.25 93 ALA A O 1
ATOM 672 N N . SER A 1 94 ? -7.748 3.861 -2.697 1.00 98.00 94 SER A N 1
ATOM 673 C CA . SER A 1 94 ? -8.986 3.325 -3.257 1.00 98.00 94 SER A CA 1
ATOM 674 C C . SER A 1 94 ? -8.740 2.468 -4.490 1.00 98.00 94 SER A C 1
ATOM 676 O O . SER A 1 94 ? -7.846 2.755 -5.284 1.00 98.00 94 SER A O 1
ATOM 678 N N . SER A 1 95 ? -9.580 1.458 -4.682 1.00 97.44 95 SER A N 1
ATOM 679 C CA . SER A 1 95 ? -9.651 0.668 -5.913 1.00 97.44 95 SER A CA 1
ATOM 680 C C . SER A 1 95 ? -11.099 0.311 -6.214 1.00 97.44 95 SER A C 1
ATOM 682 O O . SER A 1 95 ? -11.883 0.141 -5.286 1.00 97.44 95 SER A O 1
ATOM 684 N N . ASP A 1 96 ? -11.413 0.152 -7.498 1.00 94.19 96 ASP A N 1
ATOM 685 C CA . ASP A 1 96 ? -12.669 -0.428 -7.986 1.00 94.19 96 ASP A CA 1
ATOM 686 C C . ASP A 1 96 ? -12.419 -1.713 -8.803 1.00 94.19 96 ASP A C 1
ATOM 688 O O . ASP A 1 96 ? -13.321 -2.210 -9.476 1.00 94.19 96 ASP A O 1
ATOM 692 N N . ASN A 1 97 ? -11.179 -2.220 -8.831 1.00 92.94 97 ASN A N 1
ATOM 693 C CA . ASN A 1 97 ? -10.779 -3.318 -9.716 1.00 92.94 97 ASN A CA 1
ATOM 694 C C . ASN A 1 97 ? -9.791 -4.318 -9.096 1.00 92.94 97 ASN A C 1
ATOM 696 O O . ASN A 1 97 ? -9.228 -5.130 -9.827 1.00 92.94 97 ASN A O 1
ATOM 700 N N . LEU A 1 98 ? -9.589 -4.303 -7.776 1.00 94.19 98 LEU A N 1
ATOM 701 C CA . LEU A 1 98 ? -8.719 -5.251 -7.075 1.00 94.19 98 LEU A CA 1
ATOM 702 C C . LEU A 1 98 ? -9.477 -6.544 -6.724 1.00 94.19 98 LEU A C 1
ATOM 704 O O . LEU A 1 98 ? -9.716 -6.849 -5.553 1.00 94.19 98 LEU A O 1
ATOM 708 N N . MET A 1 99 ? -9.941 -7.265 -7.745 1.00 92.62 99 MET A N 1
ATOM 709 C CA . MET A 1 99 ? -10.794 -8.442 -7.562 1.00 92.62 99 MET A CA 1
ATOM 710 C C . MET A 1 99 ? -10.005 -9.620 -6.987 1.00 92.62 99 MET A C 1
ATOM 712 O O . MET A 1 99 ? -8.946 -9.980 -7.499 1.00 92.62 99 MET A O 1
ATOM 716 N N . GLY A 1 100 ? -10.572 -10.301 -5.990 1.00 91.12 100 GLY A N 1
ATOM 717 C CA . GLY A 1 100 ? -9.955 -11.482 -5.384 1.00 91.12 100 GLY A CA 1
ATOM 718 C C . GLY A 1 100 ? -9.785 -12.649 -6.360 1.00 91.12 100 GLY A C 1
ATOM 719 O O . GLY A 1 100 ? -8.882 -13.460 -6.197 1.00 91.12 100 GLY A O 1
ATOM 720 N N . ALA A 1 101 ? -10.609 -12.710 -7.411 1.00 91.44 101 ALA A N 1
ATOM 721 C CA . ALA A 1 101 ? -10.503 -13.715 -8.471 1.00 91.44 101 ALA A CA 1
ATOM 722 C C . ALA A 1 101 ? -9.238 -13.582 -9.340 1.00 91.44 101 ALA A C 1
ATOM 724 O O . ALA A 1 101 ? -8.903 -14.535 -10.037 1.00 91.44 101 ALA A O 1
ATOM 725 N N . ASN A 1 102 ? -8.560 -12.428 -9.303 1.00 93.00 102 ASN A N 1
ATOM 726 C CA . ASN A 1 102 ? -7.321 -12.193 -10.046 1.00 93.00 102 ASN A CA 1
ATOM 727 C C . ASN A 1 102 ? -6.063 -12.511 -9.215 1.00 93.00 102 ASN A C 1
ATOM 729 O O . ASN A 1 102 ? -4.959 -12.312 -9.701 1.00 93.00 102 ASN A O 1
ATOM 733 N N . LEU A 1 103 ? -6.222 -12.939 -7.959 1.00 92.38 103 LEU A N 1
ATOM 734 C CA . LEU A 1 103 ? -5.124 -13.306 -7.062 1.00 92.38 103 LEU A CA 1
ATOM 735 C C . LEU A 1 103 ? -4.850 -14.815 -7.127 1.00 92.38 103 LEU A C 1
ATOM 737 O O . LEU A 1 103 ? -5.730 -15.601 -7.487 1.00 92.38 103 LEU A O 1
ATOM 741 N N . ASN A 1 104 ? -3.670 -15.231 -6.658 1.00 91.00 104 ASN A N 1
ATOM 742 C CA . ASN A 1 104 ? -3.249 -16.634 -6.498 1.00 91.00 104 ASN A CA 1
ATOM 743 C C . ASN A 1 104 ? -3.062 -17.428 -7.809 1.00 91.00 104 ASN A C 1
ATOM 745 O O . ASN A 1 104 ? -2.862 -18.646 -7.748 1.00 91.00 104 ASN A O 1
ATOM 749 N N . GLY A 1 105 ? -3.177 -16.798 -8.981 1.00 87.31 105 GLY A N 1
ATOM 750 C CA . GLY A 1 105 ? -3.000 -17.463 -10.274 1.00 87.31 105 GLY A CA 1
ATOM 751 C C . GLY A 1 105 ? -1.530 -17.581 -10.677 1.00 87.31 105 GLY A C 1
ATOM 752 O O . GLY A 1 105 ? -1.146 -18.562 -11.319 1.00 87.31 105 GLY A O 1
ATOM 753 N N . PHE A 1 106 ? -0.717 -16.614 -10.251 1.00 86.06 106 PHE A N 1
ATOM 754 C CA . PHE A 1 106 ? 0.690 -16.430 -10.589 1.00 86.06 106 PHE A CA 1
ATOM 755 C C . PHE A 1 106 ? 0.954 -16.454 -12.105 1.00 86.06 106 PHE A C 1
ATOM 757 O O . PHE A 1 106 ? 1.951 -17.016 -12.570 1.00 86.06 106 PHE A O 1
ATOM 764 N N . ASP A 1 107 ? 0.037 -15.886 -12.893 1.00 87.00 107 ASP A N 1
ATOM 765 C CA . ASP A 1 107 ? 0.059 -15.932 -14.361 1.00 87.00 107 ASP A CA 1
ATOM 766 C C . ASP A 1 107 ? 0.685 -14.693 -15.032 1.00 87.00 107 ASP A C 1
ATOM 768 O O . ASP A 1 107 ? 0.814 -14.633 -16.260 1.00 87.00 107 ASP A O 1
ATOM 772 N N . GLY A 1 108 ? 1.114 -13.720 -14.231 1.00 86.50 108 GLY A N 1
ATOM 773 C CA . GLY A 1 108 ? 1.673 -12.445 -14.661 1.00 86.50 108 GLY A CA 1
ATOM 774 C C . GLY A 1 108 ? 0.643 -11.435 -15.163 1.00 86.50 108 GLY A C 1
ATOM 775 O O . GLY A 1 108 ? 1.023 -10.409 -15.737 1.00 86.50 108 GLY A O 1
ATOM 776 N N . GLY A 1 109 ? -0.647 -11.718 -14.984 1.00 88.94 109 GLY A N 1
ATOM 777 C CA . GLY A 1 109 ? -1.756 -10.830 -15.292 1.00 88.94 109 GLY A CA 1
ATOM 778 C C . GLY A 1 109 ? -1.866 -9.658 -14.319 1.00 88.94 109 GLY A C 1
ATOM 779 O O . GLY A 1 109 ? -1.297 -9.652 -13.230 1.00 88.94 109 GLY A O 1
ATOM 780 N N . LEU A 1 110 ? -2.600 -8.621 -14.722 1.00 90.38 110 LEU A N 1
ATOM 781 C CA . LEU A 1 110 ? -2.914 -7.501 -13.836 1.00 90.38 110 LEU A CA 1
ATOM 782 C C . LEU A 1 110 ? -3.972 -7.943 -12.819 1.00 90.38 110 LEU A C 1
ATOM 784 O O . LEU A 1 110 ? -5.078 -8.315 -13.207 1.00 90.38 110 LEU A O 1
ATOM 788 N N . ILE A 1 111 ? -3.658 -7.817 -11.531 1.00 91.88 111 ILE A N 1
ATOM 789 C CA . ILE A 1 111 ? -4.609 -8.056 -10.439 1.00 91.88 111 ILE A CA 1
ATOM 790 C C . ILE A 1 111 ? -5.589 -6.896 -10.350 1.00 91.88 111 ILE A C 1
ATOM 792 O O . ILE A 1 111 ? -6.802 -7.097 -10.292 1.00 91.88 111 ILE A O 1
ATOM 796 N N . GLY A 1 112 ? -5.044 -5.682 -10.341 1.00 93.00 112 GLY A N 1
ATOM 797 C CA . GLY A 1 112 ? -5.784 -4.440 -10.210 1.00 93.00 112 GLY A CA 1
ATOM 798 C C . GLY A 1 112 ? -4.854 -3.265 -9.940 1.00 93.00 112 GLY A C 1
ATOM 799 O O . GLY A 1 112 ? -3.624 -3.390 -9.961 1.00 93.00 112 GLY A O 1
ATOM 800 N N . ASN A 1 113 ? -5.453 -2.109 -9.680 1.00 94.06 113 ASN A N 1
ATOM 801 C CA . ASN A 1 113 ? -4.730 -0.885 -9.376 1.00 94.06 113 ASN A CA 1
ATOM 802 C C . ASN A 1 113 ? -5.278 -0.246 -8.103 1.00 94.06 113 ASN A C 1
ATOM 804 O O . ASN A 1 113 ? -6.474 -0.328 -7.830 1.00 94.06 113 ASN A O 1
ATOM 808 N N . ILE A 1 114 ? -4.419 0.444 -7.361 1.00 97.12 114 ILE A N 1
ATOM 809 C CA . ILE A 1 114 ? -4.812 1.251 -6.206 1.00 97.12 114 ILE A CA 1
ATOM 810 C C . ILE A 1 114 ? -4.385 2.694 -6.460 1.00 97.12 114 ILE A C 1
ATOM 812 O O . ILE A 1 114 ? -3.226 2.973 -6.767 1.00 97.12 114 ILE A O 1
ATOM 816 N N . SER A 1 115 ? -5.341 3.607 -6.330 1.00 97.75 115 SER A N 1
ATOM 817 C CA . SER A 1 115 ? -5.119 5.049 -6.313 1.00 97.75 115 SER A CA 1
ATOM 818 C C . SER A 1 115 ? -4.756 5.489 -4.904 1.00 97.75 115 SER A C 1
ATOM 820 O O . SER A 1 115 ? -5.535 5.248 -3.989 1.00 97.75 115 SER A O 1
ATOM 822 N N . TRP A 1 116 ? -3.628 6.169 -4.736 1.00 98.31 116 TRP A N 1
ATOM 823 C CA . TRP A 1 116 ? -3.141 6.689 -3.462 1.00 98.31 116 TRP A CA 1
ATOM 824 C C . TRP A 1 116 ? -3.163 8.213 -3.440 1.00 98.31 116 TRP A C 1
ATOM 826 O O . TRP A 1 116 ? -2.755 8.862 -4.400 1.00 98.31 116 TRP A O 1
ATOM 836 N N . SER A 1 117 ? -3.598 8.782 -2.320 1.00 98.25 117 SER A N 1
ATOM 837 C CA . SER A 1 117 ? -3.526 10.211 -2.026 1.00 98.25 117 SER A CA 1
ATOM 838 C C . SER A 1 117 ? -2.858 10.414 -0.673 1.00 98.25 117 SER A C 1
ATOM 840 O O . SER A 1 117 ? -3.331 9.893 0.338 1.00 98.25 117 SER A O 1
ATOM 842 N N . PHE A 1 118 ? -1.797 11.215 -0.654 1.00 98.38 118 PHE A N 1
ATOM 843 C CA . PHE A 1 118 ? -1.006 11.528 0.535 1.00 98.38 118 PHE A CA 1
ATOM 844 C C . PHE A 1 118 ? -1.384 12.906 1.076 1.00 98.38 118 PHE A C 1
ATOM 846 O O . PHE A 1 118 ? -1.622 13.831 0.295 1.00 98.38 118 PHE A O 1
ATOM 853 N N . ASP A 1 119 ? -1.431 13.067 2.397 1.00 97.94 119 ASP A N 1
ATOM 854 C CA . ASP A 1 119 ? -1.563 14.398 2.987 1.00 97.94 119 ASP A CA 1
ATOM 855 C C . ASP A 1 119 ? -0.278 15.229 2.824 1.00 97.94 119 ASP A C 1
ATOM 857 O O . ASP A 1 119 ? 0.782 14.725 2.450 1.00 97.94 119 ASP A O 1
ATOM 861 N N . LEU A 1 120 ? -0.370 16.533 3.092 1.00 97.81 120 LEU A N 1
ATOM 862 C CA . LEU A 1 120 ? 0.757 17.447 2.897 1.00 97.81 120 LEU A CA 1
ATOM 863 C C . LEU A 1 120 ? 1.979 17.068 3.753 1.00 97.81 120 LEU A C 1
ATOM 865 O O . LEU A 1 120 ? 3.107 17.194 3.289 1.00 97.81 120 LEU A O 1
ATOM 869 N N . ALA A 1 121 ? 1.765 16.582 4.978 1.00 98.06 121 ALA A N 1
ATOM 870 C CA . ALA A 1 121 ? 2.854 16.215 5.881 1.00 98.06 121 ALA A CA 1
ATOM 871 C C . ALA A 1 121 ? 3.621 14.985 5.366 1.00 98.06 121 ALA A C 1
ATOM 873 O O . ALA A 1 121 ? 4.854 14.982 5.351 1.00 98.06 121 ALA A O 1
ATOM 874 N N . ALA A 1 122 ? 2.902 13.982 4.855 1.00 97.69 122 ALA A N 1
ATOM 875 C CA . ALA A 1 122 ? 3.497 12.843 4.177 1.00 97.69 122 ALA A CA 1
ATOM 876 C C . ALA A 1 122 ? 4.265 13.289 2.925 1.00 97.69 122 ALA A C 1
ATOM 878 O O . ALA A 1 122 ? 5.425 12.916 2.771 1.00 97.69 122 ALA A O 1
ATOM 879 N N . GLN A 1 123 ? 3.673 14.127 2.067 1.00 97.50 123 GLN A N 1
ATOM 880 C CA . GLN A 1 123 ? 4.345 14.645 0.865 1.00 97.50 123 GLN A CA 1
ATOM 881 C C . GLN A 1 123 ? 5.670 15.345 1.205 1.00 97.50 123 GLN A C 1
ATOM 883 O O . GLN A 1 123 ? 6.708 15.044 0.611 1.00 97.50 123 GLN A O 1
ATOM 888 N N . GLU A 1 124 ? 5.656 16.236 2.201 1.00 97.06 124 GLU A N 1
ATOM 889 C CA . GLU A 1 124 ? 6.858 16.914 2.688 1.00 97.06 124 GLU A CA 1
ATOM 890 C C . GLU A 1 124 ? 7.894 15.902 3.186 1.00 97.06 124 GLU A C 1
ATOM 892 O O . GLU A 1 124 ? 9.056 15.969 2.784 1.00 97.06 124 GLU A O 1
ATOM 897 N N . TYR A 1 125 ? 7.484 14.918 3.990 1.00 97.62 125 TYR A N 1
ATOM 898 C CA . TYR A 1 125 ? 8.377 13.873 4.480 1.00 97.62 125 TYR A CA 1
ATOM 899 C C . TYR A 1 125 ? 9.034 13.076 3.343 1.00 97.62 125 TYR A C 1
ATOM 901 O O . TYR A 1 125 ? 10.264 12.965 3.317 1.00 97.62 125 TYR A O 1
ATOM 909 N N . PHE A 1 126 ? 8.257 12.571 2.380 1.00 96.75 126 PHE A N 1
ATOM 910 C CA . PHE A 1 126 ? 8.787 11.817 1.239 1.00 96.75 126 PHE A CA 1
ATOM 911 C C . PHE A 1 126 ? 9.764 12.652 0.409 1.00 96.75 126 PHE A C 1
ATOM 913 O O . PHE A 1 126 ? 10.824 12.141 0.056 1.00 96.75 126 PHE A O 1
ATOM 920 N N . SER A 1 127 ? 9.499 13.947 0.209 1.00 94.56 127 SER A N 1
ATOM 921 C CA . SER A 1 127 ? 10.412 14.838 -0.525 1.00 94.56 127 SER A CA 1
ATOM 922 C C . SER A 1 127 ? 11.793 14.990 0.136 1.00 94.56 127 SER A C 1
ATOM 924 O O . SER A 1 127 ? 12.785 15.261 -0.541 1.00 94.56 127 SER A O 1
ATOM 926 N N . THR A 1 128 ? 11.892 14.777 1.458 1.00 94.62 128 THR A N 1
ATOM 927 C CA . THR A 1 128 ? 13.187 14.751 2.165 1.00 94.62 128 THR A CA 1
ATOM 928 C C . THR A 1 128 ? 13.944 13.438 1.991 1.00 94.62 128 THR A C 1
ATOM 930 O O . THR A 1 128 ? 15.162 13.404 2.183 1.00 94.62 128 THR A O 1
ATOM 933 N N . ARG A 1 129 ? 13.233 12.352 1.668 1.00 93.56 129 ARG A N 1
ATOM 934 C CA . ARG A 1 129 ? 13.799 11.015 1.456 1.00 93.56 129 ARG A CA 1
ATOM 935 C C . ARG A 1 129 ? 14.201 10.808 0.005 1.00 93.56 129 ARG A C 1
ATOM 937 O O . ARG A 1 129 ? 15.271 10.262 -0.243 1.00 93.56 129 ARG A O 1
ATOM 944 N N . ASP A 1 130 ? 13.381 11.299 -0.913 1.00 91.31 130 ASP A N 1
ATOM 945 C CA . ASP A 1 130 ? 13.648 11.306 -2.340 1.00 91.31 130 ASP A CA 1
ATOM 946 C C . ASP A 1 130 ? 13.011 12.547 -2.979 1.00 91.31 130 ASP A C 1
ATOM 948 O O . ASP A 1 130 ? 11.794 12.657 -3.117 1.00 91.31 130 ASP A O 1
ATOM 952 N N . ALA A 1 131 ? 13.856 13.497 -3.380 1.00 88.44 131 ALA A N 1
ATOM 953 C CA . ALA A 1 131 ? 13.416 14.751 -3.985 1.00 88.44 131 ALA A CA 1
ATOM 954 C C . ALA A 1 131 ? 12.863 14.582 -5.413 1.00 88.44 131 ALA A C 1
ATOM 956 O O . ALA A 1 131 ? 12.353 15.549 -5.978 1.00 88.44 131 ALA A O 1
ATOM 957 N N . SER A 1 132 ? 13.008 13.396 -6.016 1.00 87.56 132 SER A N 1
ATOM 958 C CA . SER A 1 132 ? 12.439 13.080 -7.327 1.00 87.56 132 SER A CA 1
ATOM 959 C C . SER A 1 132 ? 10.996 12.573 -7.253 1.00 87.56 132 SER A C 1
ATOM 961 O O . SER A 1 132 ? 10.306 12.594 -8.271 1.00 87.56 132 SER A O 1
ATOM 963 N N . LEU A 1 133 ? 10.516 12.190 -6.063 1.00 90.25 133 LEU A N 1
ATOM 964 C CA . LEU A 1 133 ? 9.131 11.780 -5.853 1.00 90.25 133 LEU A CA 1
ATOM 965 C C . LEU A 1 133 ? 8.196 12.990 -5.801 1.00 90.25 133 LEU A C 1
ATOM 967 O O . LEU A 1 133 ? 8.275 13.821 -4.895 1.00 90.25 133 LEU A O 1
ATOM 971 N N . ASP A 1 134 ? 7.255 13.045 -6.742 1.00 90.69 134 ASP A N 1
ATOM 972 C CA . ASP A 1 134 ? 6.130 13.977 -6.710 1.00 90.69 134 ASP A CA 1
ATOM 973 C C . ASP A 1 134 ? 4.863 13.250 -6.249 1.00 90.69 134 ASP A C 1
ATOM 975 O O . ASP A 1 134 ? 4.252 12.498 -7.005 1.00 90.69 134 ASP A O 1
ATOM 979 N N . LEU A 1 135 ? 4.470 13.491 -4.995 1.00 94.69 135 LEU A N 1
ATOM 980 C CA . LEU A 1 135 ? 3.266 12.926 -4.375 1.00 94.69 135 LEU A CA 1
ATOM 981 C C . LEU A 1 135 ? 2.125 13.950 -4.252 1.00 94.69 135 LEU A C 1
ATOM 983 O O . LEU A 1 135 ? 1.192 13.745 -3.478 1.00 94.69 135 LEU A O 1
ATOM 987 N N . SER A 1 136 ? 2.197 15.071 -4.981 1.00 92.06 136 SER A N 1
ATOM 988 C CA . SER A 1 136 ? 1.201 16.151 -4.897 1.00 92.06 136 SER A CA 1
ATOM 989 C C . SER A 1 136 ? -0.154 15.805 -5.532 1.00 92.06 136 SER A C 1
ATOM 991 O O . SER A 1 136 ? -1.150 16.493 -5.288 1.00 92.06 136 SER A O 1
ATOM 993 N N . GLY A 1 137 ? -0.204 14.736 -6.332 1.00 93.25 137 GLY A N 1
ATOM 994 C CA . GLY A 1 137 ? -1.403 14.215 -6.984 1.00 93.25 137 GLY A CA 1
ATOM 995 C C . GLY A 1 137 ? -1.781 12.801 -6.540 1.00 93.25 137 GLY A C 1
ATOM 996 O O . GLY A 1 137 ? -1.258 12.260 -5.570 1.00 93.25 137 GLY A O 1
ATOM 997 N N . ILE A 1 138 ? -2.712 12.196 -7.284 1.00 95.50 138 ILE A N 1
ATOM 998 C CA . ILE A 1 138 ? -3.062 10.783 -7.110 1.00 95.50 138 ILE A CA 1
ATOM 999 C C . ILE A 1 138 ? -1.968 9.927 -7.743 1.00 95.50 138 ILE A C 1
ATOM 1001 O O . ILE A 1 138 ? -1.690 10.066 -8.936 1.00 95.50 138 ILE A O 1
ATOM 1005 N N . ILE A 1 139 ? -1.411 9.006 -6.962 1.00 95.19 139 ILE A N 1
ATOM 1006 C CA . ILE A 1 139 ? -0.441 8.020 -7.435 1.00 95.19 139 ILE A CA 1
ATOM 1007 C C . ILE A 1 139 ? -1.168 6.717 -7.730 1.00 95.19 139 ILE A C 1
ATOM 1009 O O . ILE A 1 139 ? -1.841 6.156 -6.871 1.00 95.19 139 ILE A O 1
ATOM 1013 N N . MET A 1 140 ? -1.046 6.240 -8.962 1.00 94.12 140 MET A N 1
ATOM 1014 C CA . MET A 1 140 ? -1.601 4.957 -9.375 1.00 94.12 140 MET A CA 1
ATOM 1015 C C . MET A 1 140 ? -0.540 3.876 -9.223 1.00 94.12 140 MET A C 1
ATOM 1017 O O . MET A 1 140 ? 0.472 3.919 -9.915 1.00 94.12 140 MET A O 1
ATOM 1021 N N . MET A 1 141 ? -0.800 2.897 -8.362 1.00 93.75 141 MET A N 1
ATOM 1022 C CA . MET A 1 141 ? 0.031 1.702 -8.220 1.00 93.75 141 MET A CA 1
ATOM 1023 C C . MET A 1 141 ? -0.676 0.506 -8.840 1.00 93.75 141 MET A C 1
ATOM 1025 O O . MET A 1 141 ? -1.894 0.365 -8.703 1.00 93.75 141 MET A O 1
ATOM 1029 N N . SER A 1 142 ? 0.074 -0.351 -9.524 1.00 92.38 142 SER A N 1
ATOM 1030 C CA . SER A 1 142 ? -0.456 -1.566 -10.146 1.00 92.38 142 SER A CA 1
ATOM 1031 C C . SER A 1 142 ? 0.113 -2.802 -9.464 1.00 92.38 142 SER A C 1
ATOM 1033 O O . SER A 1 142 ? 1.266 -2.812 -9.038 1.00 92.38 142 SER A O 1
ATOM 1035 N N . PHE A 1 143 ? -0.704 -3.848 -9.393 1.00 91.12 143 PHE A N 1
ATOM 1036 C CA . PHE A 1 143 ? -0.362 -5.112 -8.750 1.00 91.12 143 PHE A CA 1
ATOM 1037 C C . PHE A 1 143 ? -0.479 -6.220 -9.784 1.00 91.12 143 PHE A C 1
ATOM 1039 O O . PHE A 1 143 ? -1.510 -6.346 -10.447 1.00 91.12 143 PHE A O 1
ATOM 1046 N N . MET A 1 144 ? 0.587 -6.993 -9.948 1.00 89.31 144 MET A N 1
ATOM 1047 C CA . MET A 1 144 ? 0.682 -8.037 -10.963 1.00 89.31 144 MET A CA 1
ATOM 1048 C C . MET A 1 144 ? 0.715 -9.410 -10.300 1.00 89.31 144 MET A C 1
ATOM 1050 O O . MET A 1 144 ? 1.357 -9.583 -9.265 1.00 89.31 144 MET A O 1
ATOM 1054 N N . ASP A 1 145 ? 0.051 -10.389 -10.896 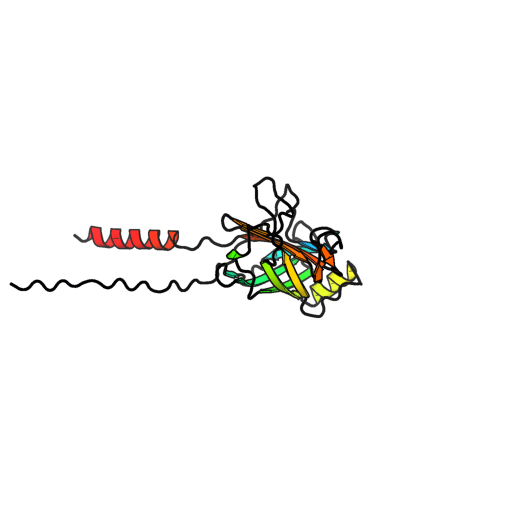1.00 87.50 145 ASP A N 1
ATOM 1055 C CA . ASP A 1 145 ? -0.080 -11.742 -10.363 1.00 87.50 145 ASP A CA 1
ATOM 1056 C C . ASP A 1 145 ? 1.207 -12.546 -10.590 1.00 87.50 145 ASP A C 1
ATOM 1058 O O . ASP A 1 145 ? 1.302 -13.382 -11.483 1.00 87.50 145 ASP A O 1
ATOM 1062 N N . PHE A 1 146 ? 2.243 -12.251 -9.803 1.00 81.38 146 PHE A N 1
ATOM 1063 C CA . PHE A 1 146 ? 3.501 -12.994 -9.765 1.00 81.38 146 PHE A CA 1
ATOM 1064 C C . PHE A 1 146 ? 3.815 -13.454 -8.347 1.00 81.38 146 PHE A C 1
ATOM 1066 O O . PHE A 1 146 ? 3.581 -12.742 -7.370 1.00 81.38 146 PHE A O 1
ATOM 1073 N N . GLU A 1 147 ? 4.462 -14.612 -8.247 1.00 77.62 147 GLU A N 1
ATOM 1074 C CA . GLU A 1 147 ? 5.092 -15.073 -7.013 1.00 77.62 147 GLU A CA 1
ATOM 1075 C C . GLU A 1 147 ? 6.395 -14.284 -6.781 1.00 77.62 147 GLU A C 1
ATOM 1077 O O . GLU A 1 147 ? 7.495 -14.757 -7.065 1.00 77.62 147 GLU A O 1
ATOM 1082 N N . TYR A 1 148 ? 6.278 -13.037 -6.312 1.00 74.75 148 TYR A N 1
ATOM 1083 C CA . TYR A 1 148 ? 7.448 -12.198 -6.019 1.00 74.75 148 TYR A CA 1
ATOM 1084 C C . TYR A 1 148 ? 8.259 -12.742 -4.843 1.00 74.75 148 TYR A C 1
ATOM 1086 O O . TYR A 1 148 ? 9.491 -12.712 -4.855 1.00 74.75 148 TYR A O 1
ATOM 1094 N N . ALA A 1 149 ? 7.562 -13.201 -3.805 1.00 78.44 149 ALA A N 1
ATOM 1095 C CA . ALA A 1 149 ? 8.164 -13.608 -2.552 1.00 78.44 149 ALA A CA 1
ATOM 1096 C C . ALA A 1 149 ? 7.194 -14.459 -1.719 1.00 78.44 149 ALA A C 1
ATOM 1098 O O . ALA A 1 149 ? 5.979 -14.353 -1.881 1.00 78.44 149 ALA A O 1
ATOM 1099 N N . SER A 1 150 ? 7.728 -15.247 -0.785 1.00 82.69 150 SER A N 1
ATOM 1100 C CA . SER A 1 150 ? 6.951 -15.997 0.210 1.00 82.69 150 SER A CA 1
ATOM 1101 C C . SER A 1 150 ? 7.554 -15.833 1.606 1.00 82.69 150 SER A C 1
ATOM 1103 O O . SER A 1 150 ? 8.784 -15.805 1.739 1.00 82.69 150 SER A O 1
ATOM 1105 N N . ASN A 1 151 ? 6.729 -15.754 2.650 1.00 77.19 151 ASN A N 1
ATOM 1106 C CA . ASN A 1 151 ? 7.221 -15.815 4.027 1.00 77.19 151 ASN A CA 1
ATOM 1107 C C . ASN A 1 151 ? 7.312 -17.250 4.570 1.00 77.19 151 ASN A C 1
ATOM 1109 O O . ASN A 1 151 ? 6.945 -18.227 3.916 1.00 77.19 151 ASN A O 1
ATOM 1113 N N . SER A 1 152 ? 7.816 -17.371 5.800 1.00 78.25 152 SER A N 1
ATOM 1114 C CA . SER A 1 152 ? 7.936 -18.653 6.502 1.00 78.25 152 SER A CA 1
ATOM 1115 C C . SER A 1 152 ? 6.586 -19.290 6.868 1.00 78.25 152 SER A C 1
ATOM 1117 O O . SER A 1 152 ? 6.519 -20.510 7.038 1.00 78.25 152 SER A O 1
ATOM 1119 N N . SER A 1 153 ? 5.519 -18.491 6.935 1.00 77.06 153 SER A N 1
ATOM 1120 C CA . SER A 1 153 ? 4.136 -18.937 7.153 1.00 77.06 153 SER A CA 1
ATOM 1121 C C . SER A 1 153 ? 3.460 -19.457 5.877 1.00 77.06 153 SER A C 1
ATOM 1123 O O . SER A 1 153 ? 2.402 -20.080 5.962 1.00 77.06 153 SER A O 1
ATOM 1125 N N . GLY A 1 154 ? 4.093 -19.278 4.713 1.00 81.69 154 GLY A N 1
ATOM 1126 C CA . GLY A 1 154 ? 3.568 -19.684 3.411 1.00 81.69 154 GLY A CA 1
ATOM 1127 C C . GLY A 1 154 ? 2.679 -18.640 2.734 1.00 81.69 154 GLY A C 1
ATOM 1128 O O . GLY A 1 154 ? 2.077 -18.958 1.713 1.00 81.69 154 GLY A O 1
ATOM 1129 N N . ASP A 1 155 ? 2.609 -17.419 3.266 1.00 83.25 155 ASP A N 1
ATOM 1130 C CA . ASP A 1 155 ? 1.955 -16.292 2.610 1.00 83.25 155 ASP A CA 1
ATOM 1131 C C . ASP A 1 155 ? 2.809 -15.853 1.421 1.00 83.25 155 ASP A C 1
ATOM 1133 O O . ASP A 1 155 ? 4.020 -15.640 1.545 1.00 83.25 155 ASP A O 1
ATOM 1137 N N . ILE A 1 156 ? 2.173 -15.746 0.259 1.00 87.38 156 ILE A N 1
ATOM 1138 C CA . ILE A 1 156 ? 2.821 -15.410 -1.010 1.00 87.38 156 ILE A CA 1
ATOM 1139 C C . ILE A 1 156 ? 2.474 -13.968 -1.354 1.00 87.38 156 ILE A C 1
ATOM 1141 O O . ILE A 1 156 ? 1.393 -13.511 -1.007 1.00 87.38 156 ILE A O 1
ATOM 1145 N N . ALA A 1 157 ? 3.353 -13.226 -2.015 1.00 87.25 157 ALA A N 1
ATOM 1146 C CA . ALA A 1 157 ? 3.051 -11.868 -2.458 1.00 87.25 157 ALA A CA 1
ATOM 1147 C C . ALA A 1 157 ? 1.889 -11.902 -3.452 1.00 87.25 157 ALA A C 1
ATOM 1149 O O . ALA A 1 157 ? 1.792 -12.839 -4.243 1.00 87.25 157 ALA A O 1
ATOM 1150 N N . ASN A 1 158 ? 1.040 -10.873 -3.433 1.00 90.19 158 ASN A N 1
ATOM 1151 C CA . ASN A 1 158 ? -0.074 -10.762 -4.369 1.00 90.19 158 ASN A CA 1
ATOM 1152 C C . ASN A 1 158 ? -1.051 -11.945 -4.283 1.00 90.19 158 ASN A C 1
ATOM 1154 O O . ASN A 1 158 ? -1.510 -12.488 -5.288 1.00 90.19 158 ASN A O 1
ATOM 1158 N N . SER A 1 159 ? -1.378 -12.334 -3.050 1.00 91.50 159 SER A N 1
ATOM 1159 C CA . SER A 1 159 ? -2.258 -13.460 -2.756 1.00 91.50 159 SER A CA 1
ATOM 1160 C C . SER A 1 159 ? -3.357 -13.079 -1.765 1.00 91.50 159 SER A C 1
ATOM 1162 O O . SER A 1 159 ? -3.228 -12.134 -0.985 1.00 91.50 159 SER A O 1
ATOM 1164 N N . TYR A 1 160 ? -4.461 -13.828 -1.795 1.00 91.75 160 TYR A N 1
ATOM 1165 C CA . TYR A 1 160 ? -5.482 -13.788 -0.750 1.00 91.75 160 TYR A CA 1
ATOM 1166 C C . TYR A 1 160 ? -5.752 -15.192 -0.223 1.00 91.75 160 TYR A C 1
ATOM 1168 O O . TYR A 1 160 ? -6.307 -16.042 -0.927 1.00 91.75 160 TYR A O 1
ATOM 1176 N N . GLN A 1 161 ? -5.372 -15.426 1.031 1.00 88.06 161 GLN A N 1
ATOM 1177 C CA . GLN A 1 161 ? -5.518 -16.710 1.707 1.00 88.06 161 GLN A CA 1
ATOM 1178 C C . GLN A 1 161 ? -5.793 -16.493 3.196 1.00 88.06 161 GLN A C 1
ATOM 1180 O O . GLN A 1 161 ? -5.226 -15.605 3.815 1.00 88.06 161 GLN A O 1
ATOM 1185 N N . SER A 1 162 ? -6.663 -17.311 3.798 1.00 84.75 162 SER A N 1
ATOM 1186 C CA . SER A 1 162 ? -6.909 -17.297 5.254 1.00 84.75 162 SER A CA 1
ATOM 1187 C C . SER A 1 162 ? -7.270 -15.914 5.832 1.00 84.75 162 SER A C 1
ATOM 1189 O O . SER A 1 162 ? -6.874 -15.586 6.944 1.00 84.75 162 SER A O 1
ATOM 1191 N N . ASN A 1 163 ? -8.037 -15.111 5.086 1.00 88.56 163 ASN A N 1
ATOM 1192 C CA . ASN A 1 163 ? -8.383 -13.721 5.419 1.00 88.56 163 ASN A CA 1
ATOM 1193 C C . ASN A 1 163 ? -7.199 -12.742 5.453 1.00 88.56 163 ASN A C 1
ATOM 1195 O O . ASN A 1 163 ? -7.323 -11.668 6.031 1.00 88.56 163 ASN A O 1
ATOM 1199 N N . LEU A 1 164 ? -6.086 -13.077 4.809 1.00 90.81 164 LEU A N 1
ATOM 1200 C CA . LEU A 1 164 ? -4.921 -12.221 4.658 1.00 90.81 164 LEU A CA 1
ATOM 1201 C C . LEU A 1 164 ? -4.721 -11.907 3.174 1.00 90.81 164 LEU A C 1
ATOM 1203 O O . LEU A 1 164 ? -4.628 -12.817 2.354 1.00 90.81 164 LEU A O 1
ATOM 1207 N N . LEU A 1 165 ? -4.700 -10.620 2.838 1.00 92.56 165 LEU A N 1
ATOM 1208 C CA . LEU A 1 165 ? -4.411 -10.095 1.506 1.00 92.56 165 LEU A CA 1
ATOM 1209 C C . LEU A 1 165 ? -3.013 -9.498 1.538 1.00 92.56 165 LEU A C 1
ATOM 1211 O O . LEU A 1 165 ? -2.755 -8.566 2.297 1.00 92.56 165 LEU A O 1
ATOM 1215 N N . THR A 1 166 ? -2.125 -10.019 0.710 1.00 91.31 166 THR A N 1
ATOM 1216 C CA . THR A 1 166 ? -0.776 -9.492 0.526 1.00 91.31 166 THR A CA 1
ATOM 1217 C C . THR A 1 166 ? -0.701 -8.810 -0.834 1.00 91.31 166 THR A C 1
ATOM 1219 O O . THR A 1 166 ? -1.202 -9.334 -1.827 1.00 91.31 166 THR A O 1
ATOM 1222 N N . LEU A 1 167 ? -0.093 -7.629 -0.899 1.00 91.31 167 LEU A N 1
ATOM 1223 C CA . LEU A 1 167 ? -0.001 -6.845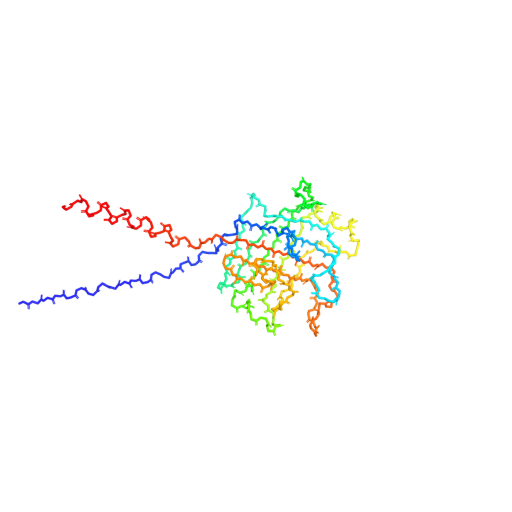 -2.128 1.00 91.31 167 LEU A CA 1
ATOM 1224 C C . LEU A 1 167 ? 1.355 -6.167 -2.237 1.00 91.31 167 LEU A C 1
ATOM 1226 O O . LEU A 1 167 ? 1.746 -5.411 -1.351 1.00 91.31 167 LEU A O 1
ATOM 1230 N N . TRP A 1 168 ? 2.044 -6.459 -3.329 1.00 90.38 168 TRP A N 1
ATOM 1231 C CA . TRP A 1 168 ? 3.351 -5.948 -3.712 1.00 90.38 168 TRP A CA 1
ATOM 1232 C C . TRP A 1 168 ? 3.212 -5.341 -5.103 1.00 90.38 168 TRP A C 1
ATOM 1234 O O . TRP A 1 168 ? 2.819 -6.019 -6.061 1.00 90.38 168 TRP A O 1
ATOM 1244 N N . GLY A 1 169 ? 3.476 -4.048 -5.208 1.00 90.12 169 GLY A N 1
ATOM 1245 C CA . GLY A 1 169 ? 3.244 -3.313 -6.441 1.00 90.12 169 GLY A CA 1
ATOM 1246 C C . GLY A 1 169 ? 3.993 -1.999 -6.471 1.00 90.12 169 GLY A C 1
ATOM 1247 O O . GLY A 1 169 ? 4.560 -1.559 -5.476 1.00 90.12 169 GLY A O 1
ATOM 1248 N N . ALA A 1 170 ? 3.974 -1.362 -7.632 1.00 92.38 170 ALA A N 1
ATOM 1249 C CA . ALA A 1 170 ? 4.622 -0.079 -7.837 1.00 92.38 170 ALA A CA 1
ATOM 1250 C C . ALA A 1 170 ? 3.803 0.808 -8.765 1.00 92.38 170 ALA A C 1
ATOM 1252 O O . ALA A 1 170 ? 2.864 0.362 -9.436 1.00 92.38 170 ALA A O 1
ATOM 1253 N N . ASP A 1 171 ? 4.166 2.084 -8.785 1.00 91.25 171 ASP A N 1
ATOM 1254 C CA . ASP A 1 171 ? 3.795 2.985 -9.864 1.00 91.25 171 ASP A CA 1
ATOM 1255 C C . ASP A 1 171 ? 4.531 2.635 -11.174 1.00 91.25 171 ASP A C 1
ATOM 1257 O O . ASP A 1 171 ? 5.344 1.712 -11.249 1.00 91.25 171 ASP A O 1
ATOM 1261 N N . GLY A 1 172 ? 4.210 3.364 -12.240 1.00 84.56 172 GLY A N 1
ATOM 1262 C CA . GLY A 1 172 ? 4.818 3.158 -13.554 1.00 84.56 172 GLY A CA 1
ATOM 1263 C C . GLY A 1 172 ? 4.104 2.124 -14.429 1.00 84.56 172 GLY A C 1
ATOM 1264 O O . GLY A 1 172 ? 3.045 1.582 -14.093 1.00 84.56 172 GLY A O 1
ATOM 1265 N N . LEU A 1 173 ? 4.661 1.907 -15.621 1.00 81.94 173 LEU A N 1
ATOM 1266 C CA . LEU A 1 173 ? 4.095 1.010 -16.627 1.00 81.94 173 LEU A CA 1
ATOM 1267 C C . LEU A 1 173 ? 4.647 -0.397 -16.433 1.00 81.94 173 LEU A C 1
ATOM 1269 O O . LEU A 1 173 ? 5.854 -0.604 -16.502 1.00 81.94 173 LEU A O 1
ATOM 1273 N N . PHE A 1 174 ? 3.772 -1.389 -16.289 1.00 79.88 174 PHE A N 1
ATOM 1274 C CA . PHE A 1 174 ? 4.223 -2.773 -16.328 1.00 79.88 174 PHE A CA 1
ATOM 1275 C C . PHE A 1 174 ? 4.462 -3.235 -17.770 1.00 79.88 174 PHE A C 1
ATOM 1277 O O . PHE A 1 174 ? 3.540 -3.251 -18.590 1.00 79.88 174 PHE A O 1
ATOM 1284 N N . ASN A 1 175 ? 5.694 -3.632 -18.080 1.00 78.88 175 ASN A N 1
ATOM 1285 C CA . ASN A 1 175 ? 6.116 -4.060 -19.407 1.00 78.88 175 ASN A CA 1
ATOM 1286 C C . ASN A 1 175 ? 7.156 -5.186 -19.302 1.00 78.88 175 ASN A C 1
ATOM 1288 O O . ASN A 1 175 ? 8.089 -5.110 -18.512 1.00 78.88 175 ASN A O 1
ATOM 1292 N N . ASN A 1 176 ? 7.008 -6.251 -20.098 1.00 76.94 176 ASN A N 1
ATOM 1293 C CA . ASN A 1 176 ? 7.952 -7.380 -20.159 1.00 76.94 176 ASN A CA 1
ATOM 1294 C C . ASN A 1 176 ? 8.385 -7.967 -18.795 1.00 76.94 176 ASN A C 1
ATOM 1296 O O . ASN A 1 176 ? 9.523 -8.411 -18.646 1.00 76.94 176 ASN A O 1
ATOM 1300 N N . GLY A 1 177 ? 7.487 -8.005 -17.808 1.00 74.56 177 GLY A N 1
ATOM 1301 C CA . GLY A 1 177 ? 7.792 -8.581 -16.496 1.00 74.56 177 GLY A CA 1
ATOM 1302 C C . GLY A 1 177 ? 8.388 -7.597 -15.481 1.00 74.56 177 GLY A C 1
ATOM 1303 O O . GLY A 1 177 ? 8.739 -8.025 -14.385 1.00 74.56 177 GLY A O 1
ATOM 1304 N N . VAL A 1 178 ? 8.517 -6.309 -15.819 1.00 77.25 178 VAL A N 1
ATOM 1305 C CA . VAL A 1 178 ? 9.081 -5.272 -14.941 1.00 77.25 178 VAL A CA 1
ATOM 1306 C C . VAL A 1 178 ? 8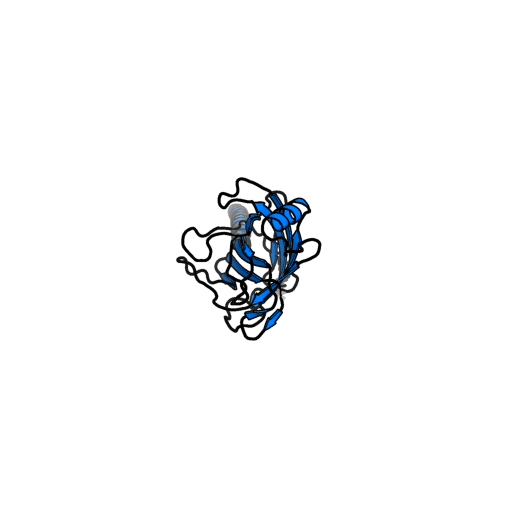.230 -4.001 -14.940 1.00 77.25 178 VAL A C 1
ATOM 1308 O O . VAL A 1 178 ? 7.500 -3.731 -15.891 1.00 77.25 178 VAL A O 1
ATOM 1311 N N . PHE A 1 179 ? 8.335 -3.212 -13.871 1.00 82.81 179 PHE A N 1
ATOM 1312 C CA . PHE A 1 179 ? 7.780 -1.861 -13.816 1.00 82.81 179 PHE A CA 1
ATOM 1313 C C . PHE A 1 179 ? 8.795 -0.867 -14.399 1.00 82.81 179 PHE A C 1
ATOM 1315 O O . PHE A 1 179 ? 9.889 -0.690 -13.863 1.00 82.81 179 PHE A O 1
ATOM 1322 N N . GLU A 1 180 ? 8.450 -0.257 -15.529 1.00 80.56 180 GLU A N 1
ATOM 1323 C CA . GLU A 1 180 ? 9.220 0.799 -16.184 1.00 80.56 180 GLU A CA 1
ATOM 1324 C C . GLU A 1 180 ? 8.822 2.166 -15.613 1.00 80.56 180 GLU A C 1
ATOM 1326 O O . GLU A 1 180 ? 7.645 2.424 -15.348 1.00 80.56 180 GLU A O 1
ATOM 1331 N N . ASP A 1 181 ? 9.820 3.038 -15.432 1.00 83.00 181 ASP A N 1
ATOM 1332 C CA . ASP A 1 181 ? 9.675 4.398 -14.891 1.00 83.00 181 ASP A CA 1
ATOM 1333 C C . ASP A 1 181 ? 9.033 4.475 -13.490 1.00 83.00 181 ASP A C 1
ATOM 1335 O O . ASP A 1 181 ? 8.572 5.534 -13.063 1.00 83.00 181 ASP A O 1
ATOM 1339 N N . SER A 1 182 ? 9.028 3.360 -12.755 1.00 88.50 182 SER A N 1
ATOM 1340 C CA . SER A 1 182 ? 8.557 3.305 -11.374 1.00 88.50 182 SER A CA 1
ATOM 1341 C C . SER A 1 182 ? 9.497 4.063 -10.446 1.00 88.50 182 SER A C 1
ATOM 1343 O O . SER A 1 182 ? 10.715 3.876 -10.510 1.00 88.50 182 SER A O 1
ATOM 1345 N N . SER A 1 183 ? 8.932 4.855 -9.544 1.00 90.38 183 SER A N 1
ATOM 1346 C CA . SER A 1 183 ? 9.672 5.589 -8.516 1.00 90.38 183 SER A CA 1
ATOM 1347 C C . SER A 1 183 ? 9.247 5.188 -7.100 1.00 90.38 183 SER A C 1
ATOM 1349 O O . SER A 1 183 ? 10.066 5.220 -6.180 1.00 90.38 183 SER A O 1
ATOM 1351 N N . LEU A 1 184 ? 8.002 4.744 -6.914 1.00 93.25 184 LEU A N 1
ATOM 1352 C CA . LEU A 1 184 ? 7.423 4.400 -5.620 1.00 93.25 184 LEU A CA 1
ATOM 1353 C C . LEU A 1 184 ? 6.797 3.001 -5.640 1.00 93.25 184 LEU A C 1
ATOM 1355 O O . LEU A 1 184 ? 5.839 2.733 -6.364 1.00 93.25 184 LEU A O 1
ATOM 1359 N N . GLY A 1 185 ? 7.323 2.129 -4.786 1.00 93.06 185 GLY A N 1
ATOM 1360 C CA . GLY A 1 185 ? 6.786 0.802 -4.517 1.00 93.06 185 GLY A CA 1
ATOM 1361 C C . GLY A 1 185 ? 6.054 0.742 -3.181 1.00 93.06 185 GLY A C 1
ATOM 1362 O O . GLY A 1 185 ? 6.249 1.590 -2.298 1.00 93.06 185 GLY A O 1
ATOM 1363 N N . VAL A 1 186 ? 5.196 -0.262 -3.048 1.00 93.06 186 VAL A N 1
ATOM 1364 C CA . VAL A 1 186 ? 4.452 -0.549 -1.830 1.00 93.06 186 VAL A CA 1
ATOM 1365 C C . VAL A 1 186 ? 4.398 -2.047 -1.567 1.00 93.06 186 VAL A C 1
ATOM 1367 O O . VAL A 1 186 ? 4.008 -2.833 -2.433 1.00 93.06 186 VAL A O 1
ATOM 1370 N N . ASP A 1 187 ? 4.693 -2.396 -0.321 1.00 90.50 187 ASP A N 1
ATOM 1371 C CA . ASP A 1 187 ? 4.501 -3.729 0.227 1.00 90.50 187 ASP A CA 1
ATOM 1372 C C . ASP A 1 187 ? 3.461 -3.625 1.335 1.00 90.50 187 ASP A C 1
ATOM 1374 O O . ASP A 1 187 ? 3.607 -2.823 2.265 1.00 90.50 187 ASP A O 1
ATOM 1378 N N . MET A 1 188 ? 2.398 -4.420 1.259 1.00 91.38 188 MET A N 1
ATOM 1379 C CA . MET A 1 188 ? 1.383 -4.434 2.305 1.00 91.38 188 MET A CA 1
ATOM 1380 C C . MET A 1 188 ? 0.782 -5.812 2.545 1.00 91.38 188 MET A C 1
ATOM 1382 O O . MET A 1 188 ? 0.677 -6.652 1.652 1.00 91.38 188 MET A O 1
ATOM 1386 N N . MET A 1 189 ? 0.336 -5.998 3.777 1.00 91.94 189 MET A N 1
ATOM 1387 C CA . MET A 1 189 ? -0.444 -7.116 4.267 1.00 91.94 189 MET A CA 1
ATOM 1388 C C . MET A 1 189 ? -1.657 -6.540 4.991 1.00 91.94 189 MET A C 1
ATOM 1390 O O . MET A 1 189 ? -1.530 -5.680 5.862 1.00 91.94 189 MET A O 1
ATOM 1394 N N . MET A 1 190 ? -2.843 -7.007 4.632 1.00 93.81 190 MET A N 1
ATOM 1395 C CA . MET A 1 190 ? -4.104 -6.611 5.245 1.00 93.81 190 MET A CA 1
ATOM 1396 C C . MET A 1 190 ? -4.799 -7.855 5.767 1.00 93.81 190 MET A C 1
ATOM 1398 O O . MET A 1 190 ? -4.928 -8.840 5.047 1.00 93.81 190 MET A O 1
ATOM 1402 N N . GLU A 1 191 ? -5.255 -7.813 7.010 1.00 93.62 191 GLU A N 1
ATOM 1403 C CA . GLU A 1 191 ? -6.100 -8.852 7.582 1.00 93.62 191 GLU A CA 1
ATOM 1404 C C . GLU A 1 191 ? -7.553 -8.386 7.551 1.00 93.62 191 GLU A C 1
ATOM 1406 O O . GLU A 1 191 ? -7.894 -7.298 8.027 1.00 93.62 191 GLU A O 1
ATOM 1411 N N . MET A 1 192 ? -8.418 -9.225 7.000 1.00 92.25 192 MET A N 1
ATOM 1412 C CA . MET A 1 192 ? -9.845 -8.971 6.876 1.00 92.25 192 MET A CA 1
ATOM 1413 C C . MET A 1 192 ? -10.573 -9.657 8.023 1.00 92.25 192 MET A C 1
ATOM 1415 O O . MET A 1 192 ? -10.235 -10.775 8.410 1.00 92.25 192 MET A O 1
ATOM 1419 N N . SER A 1 193 ? -11.617 -9.022 8.556 1.00 88.69 193 SER A N 1
ATOM 1420 C CA . SER A 1 193 ? -12.488 -9.714 9.507 1.00 88.69 193 SER A CA 1
ATOM 1421 C C . SER A 1 193 ? -13.113 -10.937 8.840 1.00 88.69 193 SER A C 1
ATOM 1423 O O . SER A 1 193 ? -13.598 -10.824 7.713 1.00 88.69 193 SER A O 1
ATOM 1425 N N . GLU A 1 194 ? -13.207 -12.070 9.537 1.00 72.31 194 GLU A N 1
ATOM 1426 C CA . GLU A 1 194 ? -13.965 -13.197 8.995 1.00 72.31 194 GLU A CA 1
ATOM 1427 C C . GLU A 1 194 ? -15.418 -12.779 8.708 1.00 72.31 194 GLU A C 1
ATOM 1429 O O . GLU A 1 194 ? -16.046 -12.116 9.548 1.00 72.31 194 GLU A O 1
ATOM 1434 N N . PRO A 1 195 ? -16.007 -13.185 7.569 1.00 60.22 195 PRO A N 1
ATOM 1435 C CA . PRO A 1 195 ? -17.422 -12.959 7.328 1.00 60.22 195 PRO A CA 1
ATOM 1436 C C . PRO A 1 195 ? -18.226 -13.610 8.462 1.00 60.22 195 PRO A C 1
ATOM 1438 O O . PRO A 1 195 ? -18.147 -14.816 8.695 1.00 60.22 195 PRO A O 1
ATOM 1441 N N . GLY A 1 196 ? -19.003 -12.796 9.188 1.00 54.22 196 GLY A N 1
ATOM 1442 C CA . GLY A 1 196 ? -19.647 -13.109 10.475 1.00 54.22 196 GLY A CA 1
ATOM 1443 C C . GLY A 1 196 ? -20.715 -14.217 10.487 1.00 54.22 196 GLY A C 1
ATOM 1444 O O . GLY A 1 196 ? -21.586 -14.226 11.360 1.00 54.22 196 GLY A O 1
ATOM 1445 N N . ILE A 1 197 ? -20.670 -15.173 9.558 1.00 52.34 197 ILE A N 1
ATOM 1446 C CA . ILE A 1 197 ? -21.546 -16.349 9.492 1.00 52.34 197 ILE A CA 1
ATOM 1447 C C . ILE A 1 197 ? -21.509 -17.133 10.817 1.00 52.34 197 ILE A C 1
ATOM 1449 O O . ILE A 1 197 ? -22.553 -17.593 11.281 1.00 52.34 197 ILE A O 1
ATOM 1453 N N . LEU A 1 198 ? -20.359 -17.206 11.498 1.00 48.38 198 LEU A N 1
ATOM 1454 C CA . LEU A 1 198 ? -20.246 -17.831 12.826 1.00 48.38 198 LEU A CA 1
ATOM 1455 C C . LEU A 1 198 ? -21.046 -17.090 13.915 1.00 48.38 198 LEU A C 1
ATOM 1457 O O . LEU A 1 198 ? -21.690 -17.732 14.749 1.00 48.38 198 LEU A O 1
ATOM 1461 N N . LEU A 1 199 ? -21.088 -15.754 13.875 1.00 49.31 199 LEU A N 1
ATOM 1462 C CA . LEU A 1 199 ? -21.868 -14.939 14.813 1.00 49.31 199 LEU A CA 1
ATOM 1463 C C . LEU A 1 199 ? -23.381 -15.110 14.575 1.00 49.31 199 LEU A C 1
ATOM 1465 O O . LEU A 1 199 ? -24.157 -15.229 15.529 1.00 49.31 199 LEU A O 1
ATOM 1469 N N . LEU A 1 200 ? -23.800 -15.203 13.306 1.00 50.78 200 LEU A N 1
ATOM 1470 C CA . LEU A 1 200 ? -25.196 -15.458 12.933 1.00 50.78 200 LEU A CA 1
ATOM 1471 C C . LEU A 1 200 ? -25.665 -16.864 13.342 1.00 50.78 200 LEU A C 1
ATOM 1473 O O . LEU A 1 200 ? -26.780 -17.011 13.850 1.00 50.78 200 LEU A O 1
ATOM 1477 N N . MET A 1 201 ? -24.825 -17.894 13.175 1.00 51.72 201 MET A N 1
ATOM 1478 C CA . MET A 1 201 ? -25.149 -19.254 13.628 1.00 51.72 201 MET A CA 1
ATOM 1479 C C . MET A 1 201 ? -25.275 -19.335 15.155 1.00 51.72 201 MET A C 1
ATOM 1481 O O . MET A 1 201 ? -26.196 -19.985 15.658 1.00 51.72 201 MET A O 1
ATOM 1485 N N . GLY A 1 202 ? -24.407 -18.638 15.899 1.00 50.75 202 GLY A N 1
ATOM 1486 C CA . GLY A 1 202 ? -24.465 -18.570 17.362 1.00 50.75 202 GLY A CA 1
ATOM 1487 C C . GLY A 1 202 ? -25.758 -17.933 17.883 1.00 50.75 202 GLY A C 1
ATOM 1488 O O . GLY A 1 202 ? -26.414 -18.488 18.767 1.00 50.75 202 GLY A O 1
ATOM 1489 N N . LEU A 1 203 ? -26.189 -16.815 17.291 1.00 53.59 203 LEU A N 1
ATOM 1490 C CA . LEU A 1 203 ? -27.455 -16.161 17.647 1.00 53.59 203 LEU A CA 1
ATOM 1491 C C . LEU A 1 203 ? -28.681 -16.985 17.219 1.00 53.59 203 LEU A C 1
ATOM 1493 O O . LEU A 1 203 ? -29.657 -17.078 17.969 1.00 53.59 203 LEU A O 1
ATOM 1497 N N . GLY A 1 204 ? -28.619 -17.642 16.055 1.00 51.75 204 GLY A N 1
ATOM 1498 C CA . GLY A 1 204 ? -29.668 -18.545 15.576 1.00 51.75 204 GLY A CA 1
ATOM 1499 C C . GLY A 1 204 ? -29.893 -19.747 16.502 1.00 51.75 204 GLY A C 1
ATOM 1500 O O . GLY A 1 204 ? -31.037 -20.079 16.822 1.00 51.75 204 GLY A O 1
ATOM 1501 N N . LEU A 1 205 ? -28.815 -20.356 17.009 1.00 54.75 205 LEU A N 1
ATOM 1502 C CA . LEU A 1 205 ? -28.875 -21.465 17.972 1.00 54.75 205 LEU A CA 1
ATOM 1503 C C . LEU A 1 205 ? -29.448 -21.039 19.332 1.00 54.75 205 LEU A C 1
ATOM 1505 O O . LEU A 1 205 ? -30.231 -21.785 19.925 1.00 54.75 205 LEU A O 1
ATOM 1509 N N . ILE A 1 206 ? -29.139 -19.828 19.806 1.00 57.09 206 ILE A N 1
ATOM 1510 C CA . ILE A 1 206 ? -29.722 -19.277 21.043 1.00 57.09 206 ILE A CA 1
ATOM 1511 C C . ILE A 1 206 ? -31.231 -19.020 20.868 1.00 57.09 206 ILE A C 1
ATOM 1513 O O . ILE A 1 206 ? -32.023 -19.357 21.753 1.00 57.09 206 ILE A O 1
ATOM 1517 N N . GLY A 1 207 ? -31.657 -18.503 19.710 1.00 51.66 207 GLY A N 1
ATOM 1518 C CA . GLY A 1 207 ? -33.076 -18.311 19.379 1.00 51.66 207 GLY A CA 1
ATOM 1519 C C . GLY A 1 207 ? -33.872 -19.624 19.273 1.00 51.66 207 GLY A C 1
ATOM 1520 O O . GLY A 1 207 ? -35.007 -19.716 19.756 1.00 51.66 207 GLY A O 1
ATOM 1521 N N . LEU A 1 208 ? -33.267 -20.675 18.711 1.00 53.47 208 LEU A N 1
ATOM 1522 C CA . LEU A 1 208 ? -33.845 -22.026 18.647 1.00 53.47 208 LEU A CA 1
ATOM 1523 C C . LEU A 1 208 ? -33.899 -22.710 20.026 1.00 53.47 208 LEU A C 1
ATOM 1525 O O . LEU A 1 208 ? -34.898 -23.345 20.365 1.00 53.47 208 LEU A O 1
ATOM 1529 N N . GLY A 1 209 ? -32.886 -22.517 20.875 1.00 51.56 209 GLY A N 1
ATOM 1530 C CA . GLY A 1 209 ? -32.894 -23.009 22.258 1.00 51.56 209 GLY A CA 1
ATOM 1531 C C . GLY A 1 209 ? -33.972 -22.350 23.130 1.00 51.56 209 GLY A C 1
ATOM 1532 O O . GLY A 1 209 ? -34.628 -23.020 23.931 1.00 51.56 209 GLY A O 1
ATOM 1533 N N . ALA A 1 210 ? -34.222 -21.050 22.941 1.00 52.50 210 ALA A N 1
ATOM 1534 C CA . ALA A 1 210 ? -35.258 -20.312 23.668 1.00 52.50 210 ALA A CA 1
ATOM 1535 C C . ALA A 1 210 ? -36.692 -20.710 23.262 1.00 52.50 210 ALA A C 1
ATOM 1537 O O . ALA A 1 210 ? -37.614 -20.627 24.078 1.00 52.50 210 ALA A O 1
ATOM 1538 N N . THR A 1 211 ? -36.891 -21.177 22.026 1.00 52.19 211 THR A N 1
ATOM 1539 C CA . THR A 1 211 ? -38.193 -21.655 21.531 1.00 52.19 211 THR A CA 1
ATOM 1540 C C . THR A 1 211 ? -38.447 -23.129 21.854 1.00 52.19 211 THR A C 1
ATOM 1542 O O . THR A 1 211 ? -39.588 -23.492 22.143 1.00 52.19 211 THR A O 1
ATOM 1545 N N . ALA A 1 212 ? -37.405 -23.966 21.914 1.00 51.12 212 ALA A N 1
ATOM 1546 C CA . ALA A 1 212 ? -37.520 -25.368 22.324 1.00 51.12 212 ALA A CA 1
ATOM 1547 C C . ALA A 1 212 ? -37.854 -25.544 23.820 1.00 51.12 212 ALA A C 1
ATOM 1549 O O . ALA A 1 212 ? -38.520 -26.506 24.188 1.00 51.12 212 ALA A O 1
ATOM 1550 N N . ARG A 1 213 ? -37.461 -24.597 24.684 1.00 49.34 213 ARG A N 1
ATOM 1551 C CA . ARG A 1 213 ? -37.720 -24.644 26.140 1.00 49.34 213 ARG A CA 1
ATOM 1552 C C . ARG A 1 213 ? -39.142 -24.227 26.553 1.00 49.34 213 ARG A C 1
ATOM 1554 O O . ARG A 1 213 ? -39.455 -24.247 27.739 1.00 49.34 213 ARG A O 1
ATOM 1561 N N . ARG A 1 2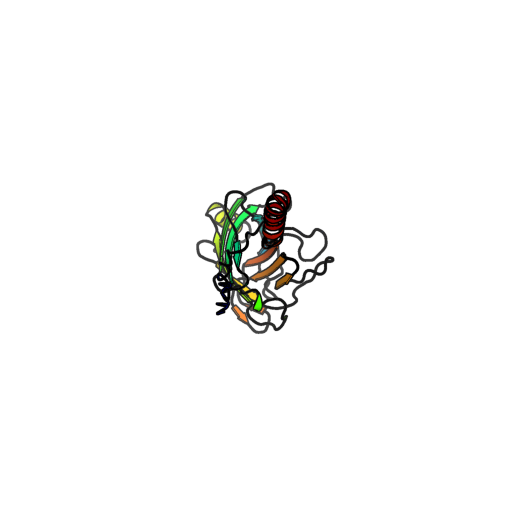14 ? -39.985 -23.808 25.600 1.00 50.78 214 ARG A N 1
ATOM 1562 C CA . ARG A 1 214 ? -41.389 -23.398 25.818 1.00 50.78 214 ARG A CA 1
ATOM 1563 C C . ARG A 1 214 ? -42.418 -24.460 25.395 1.00 50.78 214 ARG A C 1
ATOM 1565 O O . ARG A 1 214 ? -43.592 -24.123 25.253 1.00 50.78 214 ARG A O 1
ATOM 1572 N N . ARG A 1 215 ? -42.002 -25.710 25.179 1.00 45.31 215 ARG A N 1
ATOM 1573 C CA . ARG A 1 215 ? -42.903 -26.850 24.956 1.00 4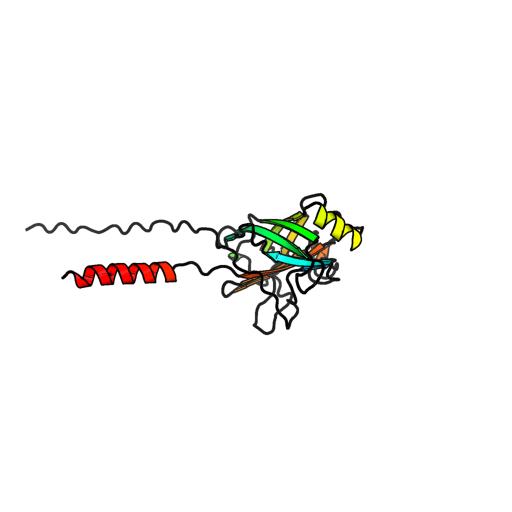5.31 215 ARG A CA 1
ATOM 1574 C C . ARG A 1 215 ? -42.811 -27.845 26.097 1.00 45.31 215 ARG A C 1
ATOM 1576 O O . ARG A 1 215 ? -41.672 -28.094 26.544 1.00 45.31 215 ARG A O 1
#

Sequence (215 aa):
MKKILAVGLLALTPSLLLATPIVSMPSDSDGPFRHNVFHAAESAGGAAGQILAWFNLDTNASSFWDADTGALSLNISIYSDSDLTTAVGTASASSDNLMGANLNGFDGGLIGNISWSFDLAAQEYFSTRDASLDLSGIIMMSFMDFEYASNSSGDIANSYQSNLLTLWGADGLFNNGVFEDSSLGVDMMMEMSEPGILLLMGLGLIGLGATARRR

pLDDT: mean 81.32, std 18.57, range [35.91, 98.44]